Protein AF-0000000076746475 (afdb_homodimer)

InterPro domains:
  IPR027843 Domain of unknown function DUF4440 [PF14534] (30-127)
  IPR032710 NTF2-like domain superfamily [SSF54427] (25-135)

Sequence (272 aa):
MRLILLLVSLCSFSFQANADYIKPQSPSELHSLFGQYFAQQDLEGLGTLFHENAVMILDEKGNQAKGHKEIKLALKSFMQGDVEIITRSVSIHINGDIAMIRSDWEIPNVTKGTALETMIYVDGGWLYIIDNPNGFMRLILLLVSLCSFSFQANADYIKPQSPSELHSLFGQYFAQQDLEGLGTLFHENAVMILDEKGNQAKGHKEIKLALKSFMQGDVEIITRSVSIHINGDIAMIRSDWEIPNVTKGTALETMIYVDGGWLYIIDNPNGF

Secondary structure (DSSP, 8-state):
------------------------SSHHHHHHHHHHHHHTT-HHHHHHTEEEEEEEE-STT--EEEHHHHHHHHHHTT--SS---EEEEEEEEEETTEEEEEEEEEETTTEEEEEEEEEEEETTEEEEEEEETT--/------------------------SSHHHHHHHHHHHHHTT-HHHHHHTEEEEEEEE-STT--EEEHHHHHHHHHHTT--SS---EEEEEEEEEETTEEEEEEEEEETTTEEEEEEEEEEEETTEEEEEEEETT--

Structure (mmCIF, N/CA/C/O backbone):
data_AF-0000000076746475-model_v1
#
loop_
_entity.id
_entity.type
_entity.pdbx_description
1 polymer 'Polyketide cyclase'
#
loop_
_atom_site.group_PDB
_atom_site.id
_atom_site.type_symbol
_atom_site.label_atom_id
_atom_site.label_alt_id
_atom_site.label_comp_id
_atom_site.label_asym_id
_atom_site.label_entity_id
_atom_site.label_seq_id
_atom_site.pdbx_PDB_ins_code
_atom_site.Cartn_x
_atom_site.Cartn_y
_atom_site.Cartn_z
_atom_site.occupancy
_atom_site.B_iso_or_equiv
_atom_site.auth_seq_id
_atom_site.auth_comp_id
_atom_site.auth_asym_id
_atom_site.auth_atom_id
_atom_site.pdbx_PDB_model_num
ATOM 1 N N . MET A 1 1 ? -30.281 -67.875 -22.031 1 47.06 1 MET A N 1
ATOM 2 C CA . MET A 1 1 ? -29.469 -67.312 -20.953 1 47.06 1 MET A CA 1
ATOM 3 C C . MET A 1 1 ? -29.125 -65.875 -21.219 1 47.06 1 MET A C 1
ATOM 5 O O . MET A 1 1 ? -28.453 -65.562 -22.203 1 47.06 1 MET A O 1
ATOM 9 N N . ARG A 1 2 ? -30.047 -64.938 -20.828 1 55.75 2 ARG A N 1
ATOM 10 C CA . ARG A 1 2 ? -29.922 -63.469 -20.969 1 55.75 2 ARG A CA 1
ATOM 11 C C . ARG A 1 2 ? -28.719 -62.938 -20.188 1 55.75 2 ARG A C 1
ATOM 13 O O . ARG A 1 2 ? -28.594 -63.188 -18.984 1 55.75 2 ARG A O 1
ATOM 20 N N . LEU A 1 3 ? -27.562 -62.625 -20.859 1 54.94 3 LEU A N 1
ATOM 21 C CA . LEU A 1 3 ? -26.375 -62 -20.297 1 54.94 3 LEU A CA 1
ATOM 22 C C . LEU A 1 3 ? -26.703 -60.594 -19.781 1 54.94 3 LEU A C 1
ATOM 24 O O . LEU A 1 3 ? -27.156 -59.75 -20.547 1 54.94 3 LEU A O 1
ATOM 28 N N . ILE A 1 4 ? -27.094 -60.469 -18.547 1 58.88 4 ILE A N 1
ATOM 29 C CA . ILE A 1 4 ? -27.25 -59.156 -17.891 1 58.88 4 ILE A CA 1
ATOM 30 C C . ILE A 1 4 ? -25.891 -58.469 -17.797 1 58.88 4 ILE A C 1
ATOM 32 O O . ILE A 1 4 ? -24.969 -59 -17.188 1 58.88 4 ILE A O 1
ATOM 36 N N . LEU A 1 5 ? -25.531 -57.625 -18.734 1 55.12 5 LEU A N 1
ATOM 37 C CA . LEU A 1 5 ? -24.375 -56.75 -18.656 1 55.12 5 LEU A CA 1
ATOM 38 C C . LEU A 1 5 ? -24.484 -55.812 -17.453 1 55.12 5 LEU A C 1
ATOM 40 O O . LEU A 1 5 ? -25.422 -55 -17.391 1 55.12 5 LEU A O 1
ATOM 44 N N . LEU A 1 6 ? -23.969 -56.188 -16.297 1 55.22 6 LEU A N 1
ATOM 45 C CA . LEU A 1 6 ? -23.828 -55.312 -15.141 1 55.22 6 LEU A CA 1
ATOM 46 C C . LEU A 1 6 ? -22.906 -54.125 -15.469 1 55.22 6 LEU A C 1
ATOM 48 O O . LEU A 1 6 ? -21.719 -54.344 -15.711 1 55.22 6 LEU A O 1
ATOM 52 N N . LEU A 1 7 ? -23.438 -53.094 -15.984 1 56.56 7 LEU A N 1
ATOM 53 C CA . LEU A 1 7 ? -22.688 -51.844 -16.109 1 56.56 7 LEU A CA 1
ATOM 54 C C . LEU A 1 7 ? -22.25 -51.344 -14.742 1 56.56 7 LEU A C 1
ATOM 56 O O . LEU A 1 7 ? -23.078 -51 -13.898 1 56.56 7 LEU A O 1
ATOM 60 N N . VAL A 1 8 ? -21.141 -51.781 -14.172 1 56.5 8 VAL A N 1
ATOM 61 C CA . VAL A 1 8 ? -20.531 -51.219 -12.977 1 56.5 8 VAL A CA 1
ATOM 62 C C . VAL A 1 8 ? -20.188 -49.75 -13.219 1 56.5 8 VAL A C 1
ATOM 64 O O . VAL A 1 8 ? -19.375 -49.438 -14.094 1 56.5 8 VAL A O 1
ATOM 67 N N . SER A 1 9 ? -21.047 -48.844 -12.938 1 55.84 9 SER A N 1
ATOM 68 C CA . SER A 1 9 ? -20.688 -47.438 -12.906 1 55.84 9 SER A CA 1
ATOM 69 C C . SER A 1 9 ? -19.516 -47.188 -11.945 1 55.84 9 SER A C 1
ATOM 71 O O . SER A 1 9 ? -19.641 -47.438 -10.742 1 55.84 9 SER A O 1
ATOM 73 N N . LEU A 1 10 ? -18.281 -47.344 -12.336 1 52.94 10 LEU A N 1
ATOM 74 C CA . LEU A 1 10 ? -17.156 -46.875 -11.555 1 52.94 10 LEU A CA 1
ATOM 75 C C . LEU A 1 10 ? -17.328 -45.406 -11.164 1 52.94 10 LEU A C 1
ATOM 77 O O . LEU A 1 10 ? -17.25 -44.531 -12.023 1 52.94 10 LEU A O 1
ATOM 81 N N . CYS A 1 11 ? -18.094 -45.156 -10.109 1 53.19 11 CYS A N 1
ATOM 82 C CA . CYS A 1 11 ? -18 -43.812 -9.531 1 53.19 11 CYS A CA 1
ATOM 83 C C . CYS A 1 11 ? -16.562 -43.438 -9.211 1 53.19 11 CYS A C 1
ATOM 85 O O . CYS A 1 11 ? -15.961 -44.031 -8.289 1 53.19 11 CYS A O 1
ATOM 87 N N . SER A 1 12 ? -15.758 -42.969 -10.172 1 51.75 12 SER A N 1
ATOM 88 C CA . SER A 1 12 ? -14.461 -42.375 -9.859 1 51.75 12 SER A CA 1
ATOM 89 C C . SER A 1 12 ? -14.578 -41.375 -8.719 1 51.75 12 SER A C 1
ATOM 91 O O . SER A 1 12 ? -15.281 -40.375 -8.836 1 51.75 12 SER A O 1
ATOM 93 N N . PHE A 1 13 ? -14.461 -41.75 -7.504 1 51.62 13 PHE A N 1
ATOM 94 C CA . PHE A 1 13 ? -14.18 -40.781 -6.453 1 51.62 13 PHE A CA 1
ATOM 95 C C . PHE A 1 13 ? -13.016 -39.875 -6.848 1 51.62 13 PHE A C 1
ATOM 97 O O . PHE A 1 13 ? -11.867 -40.312 -6.859 1 51.62 13 PHE A O 1
ATOM 104 N N . SER A 1 14 ? -13.281 -38.938 -7.672 1 48.44 14 SER A N 1
ATOM 105 C CA . SER A 1 14 ? -12.258 -37.906 -7.715 1 48.44 14 SER A CA 1
ATOM 106 C C . SER A 1 14 ? -11.867 -37.438 -6.312 1 48.44 14 SER A C 1
ATOM 108 O O . SER A 1 14 ? -12.656 -36.812 -5.617 1 48.44 14 SER A O 1
ATOM 110 N N . PHE A 1 15 ? -11.133 -38.156 -5.59 1 45.94 15 PHE A N 1
ATOM 111 C CA . PHE A 1 15 ? -10.477 -37.5 -4.449 1 45.94 15 PHE A CA 1
ATOM 112 C C . PHE A 1 15 ? -9.961 -36.125 -4.824 1 45.94 15 PHE A C 1
ATOM 114 O O . PHE A 1 15 ? -8.898 -36 -5.449 1 45.94 15 PHE A O 1
ATOM 121 N N . GLN A 1 16 ? -10.789 -35.219 -5.09 1 47.66 16 GLN A N 1
ATOM 122 C CA . GLN A 1 16 ? -10.164 -33.906 -5.062 1 47.66 16 GLN A CA 1
ATOM 123 C C . GLN A 1 16 ? -9.305 -33.75 -3.811 1 47.66 16 GLN A C 1
ATOM 125 O O . GLN A 1 16 ? -9.82 -33.781 -2.691 1 47.66 16 GLN A O 1
ATOM 130 N N . ALA A 1 17 ? -8.227 -34.406 -3.691 1 46.38 17 ALA A N 1
ATOM 131 C CA . ALA A 1 17 ? -7.25 -34.125 -2.645 1 46.38 17 ALA A CA 1
ATOM 132 C C . ALA A 1 17 ? -7.168 -32.625 -2.369 1 46.38 17 ALA A C 1
ATOM 134 O O . ALA A 1 17 ? -6.758 -31.859 -3.238 1 46.38 17 ALA A O 1
ATOM 135 N N . ASN A 1 18 ? -8.094 -32.062 -1.671 1 54.72 18 ASN A N 1
ATOM 136 C CA . ASN A 1 18 ? -7.926 -30.672 -1.264 1 54.72 18 ASN A CA 1
ATOM 137 C C . ASN A 1 18 ? -6.508 -30.391 -0.768 1 54.72 18 ASN A C 1
ATOM 139 O O . ASN A 1 18 ? -6.055 -31.016 0.196 1 54.72 18 ASN A O 1
ATOM 143 N N . ALA A 1 19 ? -5.5 -30.266 -1.683 1 66.06 19 ALA A N 1
ATOM 144 C CA . ALA A 1 19 ? -4.129 -29.953 -1.287 1 66.06 19 ALA A CA 1
ATOM 145 C C . ALA A 1 19 ? -4.105 -28.984 -0.104 1 66.06 19 ALA A C 1
ATOM 147 O O . ALA A 1 19 ? -4.961 -28.094 0.004 1 66.06 19 ALA A O 1
ATOM 148 N N . ASP A 1 20 ? -3.609 -29.359 0.963 1 87.5 20 ASP A N 1
ATOM 149 C CA . ASP A 1 20 ? -3.355 -28.516 2.133 1 87.5 20 ASP A CA 1
ATOM 150 C C . ASP A 1 20 ? -2.303 -27.453 1.829 1 87.5 20 ASP A C 1
ATOM 152 O O . ASP A 1 20 ? -1.102 -27.719 1.94 1 87.5 20 ASP A O 1
ATOM 156 N N . TYR A 1 21 ? -2.75 -26.344 1.224 1 96.62 21 TYR A N 1
ATOM 157 C CA . TYR A 1 21 ? -1.828 -25.25 0.9 1 96.62 21 TYR A CA 1
ATOM 158 C C . TYR A 1 21 ? -1.32 -24.578 2.166 1 96.62 21 TYR A C 1
ATOM 160 O O . TYR A 1 21 ? -2.07 -24.406 3.129 1 96.62 21 TYR A O 1
ATOM 168 N N . ILE A 1 22 ? -0.082 -24.219 2.174 1 96.88 22 ILE A N 1
ATOM 169 C CA . ILE A 1 22 ? 0.586 -23.547 3.277 1 96.88 22 ILE A CA 1
ATOM 170 C C . ILE A 1 22 ? 0.014 -22.141 3.441 1 96.88 22 ILE A C 1
ATOM 172 O O . ILE A 1 22 ? -0.216 -21.438 2.453 1 96.88 22 ILE A O 1
ATOM 176 N N . LYS A 1 23 ? -0.25 -21.766 4.645 1 98.12 23 LYS A N 1
ATOM 177 C CA . LYS A 1 23 ? -0.577 -20.375 4.965 1 98.12 23 LYS A CA 1
ATOM 178 C C . LYS A 1 23 ? 0.679 -19.578 5.305 1 98.12 23 LYS A C 1
ATOM 180 O O . LYS A 1 23 ? 1.317 -19.828 6.332 1 98.12 23 LYS A O 1
ATOM 185 N N . PRO A 1 24 ? 1.012 -18.656 4.438 1 98.81 24 PRO A N 1
ATOM 186 C CA . PRO A 1 24 ? 2.277 -17.969 4.68 1 98.81 24 PRO A CA 1
ATOM 187 C C . PRO A 1 24 ? 2.281 -17.188 5.992 1 98.81 24 PRO A C 1
ATOM 189 O O . PRO A 1 24 ? 1.301 -16.516 6.32 1 98.81 24 PRO A O 1
ATOM 192 N N . GLN A 1 25 ? 3.389 -17.25 6.711 1 98.81 25 GLN A N 1
ATOM 193 C CA . GLN A 1 25 ? 3.484 -16.625 8.031 1 98.81 25 GLN A CA 1
ATOM 194 C C . GLN A 1 25 ? 4.25 -15.312 7.965 1 98.81 25 GLN A C 1
ATOM 196 O O . GLN A 1 25 ? 4.539 -14.703 8.992 1 98.81 25 GLN A O 1
ATOM 201 N N . SER A 1 26 ? 4.656 -14.867 6.82 1 98.81 26 SER A N 1
ATOM 202 C CA . SER A 1 26 ? 5.227 -13.555 6.516 1 98.81 26 SER A CA 1
ATOM 203 C C . SER A 1 26 ? 4.934 -13.148 5.078 1 98.81 26 SER A C 1
ATOM 205 O O . SER A 1 26 ? 4.695 -14 4.219 1 98.81 26 SER A O 1
ATOM 207 N N . PRO A 1 27 ? 4.914 -11.867 4.801 1 98.81 27 PRO A N 1
ATOM 208 C CA . PRO A 1 27 ? 4.785 -11.438 3.406 1 98.81 27 PRO A CA 1
ATOM 209 C C . PRO A 1 27 ? 5.848 -12.055 2.498 1 98.81 27 PRO A C 1
ATOM 211 O O . PRO A 1 27 ? 5.555 -12.414 1.354 1 98.81 27 PRO A O 1
ATOM 214 N N . SER A 1 28 ? 7.098 -12.195 3.027 1 98.69 28 SER A N 1
ATOM 215 C CA . SER A 1 28 ? 8.164 -12.805 2.24 1 98.69 28 SER A CA 1
ATOM 216 C C . SER A 1 28 ? 7.848 -14.258 1.915 1 98.69 28 SER A C 1
ATOM 218 O O . SER A 1 28 ? 8.117 -14.727 0.806 1 98.69 28 SER A O 1
ATOM 220 N N . GLU A 1 29 ? 7.316 -14.938 2.861 1 98.75 29 GLU A N 1
ATOM 221 C CA . GLU A 1 29 ? 6.906 -16.312 2.602 1 98.75 29 GLU A CA 1
ATOM 222 C C . GLU A 1 29 ? 5.777 -16.375 1.575 1 98.75 29 GLU A C 1
ATOM 224 O O . GLU A 1 29 ? 5.746 -17.266 0.726 1 98.75 29 GLU A O 1
ATOM 229 N N . LEU A 1 30 ? 4.859 -15.43 1.632 1 98.88 30 LEU A N 1
ATOM 230 C CA . LEU A 1 30 ? 3.803 -15.336 0.628 1 98.88 30 LEU A CA 1
ATOM 231 C C . LEU A 1 30 ? 4.395 -15.172 -0.768 1 98.88 30 LEU A C 1
ATOM 233 O O . LEU A 1 30 ? 3.992 -15.875 -1.702 1 98.88 30 LEU A O 1
ATOM 237 N N . HIS A 1 31 ? 5.375 -14.312 -0.884 1 98.81 31 HIS A N 1
ATOM 238 C CA . HIS A 1 31 ? 6.031 -14.117 -2.172 1 98.81 31 HIS A CA 1
ATOM 239 C C . HIS A 1 31 ? 6.699 -15.398 -2.648 1 98.81 31 HIS A C 1
ATOM 241 O O . HIS A 1 31 ? 6.633 -15.742 -3.832 1 98.81 31 HIS A O 1
ATOM 247 N N . SER A 1 32 ? 7.355 -16.094 -1.714 1 98.5 32 SER A N 1
ATOM 248 C CA . SER A 1 32 ? 8.016 -17.344 -2.064 1 98.5 32 SER A CA 1
ATOM 249 C C . SER A 1 32 ? 7.02 -18.375 -2.574 1 98.5 32 SER A C 1
ATOM 251 O O . SER A 1 32 ? 7.258 -19.031 -3.594 1 98.5 32 SER A O 1
ATOM 253 N N . LEU A 1 33 ? 5.898 -18.453 -1.892 1 98.62 33 LEU A N 1
ATOM 254 C CA . LEU A 1 33 ? 4.855 -19.375 -2.309 1 98.62 33 LEU A CA 1
ATOM 255 C C . LEU A 1 33 ? 4.258 -18.969 -3.648 1 98.62 33 LEU A C 1
ATOM 257 O O . LEU A 1 33 ? 3.969 -19.812 -4.496 1 98.62 33 LEU A O 1
ATOM 261 N N . PHE A 1 34 ? 4.02 -17.719 -3.836 1 98.56 34 PHE A N 1
ATOM 262 C CA . PHE A 1 34 ? 3.527 -17.219 -5.117 1 98.56 34 PHE A CA 1
ATOM 263 C C . PHE A 1 34 ? 4.438 -17.672 -6.254 1 98.56 34 PHE A C 1
ATOM 265 O O . PHE A 1 34 ? 3.963 -18.219 -7.254 1 98.56 34 PHE A O 1
ATOM 272 N N . GLY A 1 35 ? 5.738 -17.406 -6.062 1 97.75 35 GLY A N 1
ATOM 273 C CA . GLY A 1 35 ? 6.699 -17.828 -7.07 1 97.75 35 GLY A CA 1
ATOM 274 C C . GLY A 1 35 ? 6.652 -19.312 -7.344 1 97.75 35 GLY A C 1
ATOM 275 O O . GLY A 1 35 ? 6.688 -19.75 -8.5 1 97.75 35 GLY A O 1
ATOM 276 N N . GLN A 1 36 ? 6.582 -20.109 -6.336 1 97.38 36 GLN A N 1
ATOM 277 C CA . GLN A 1 36 ? 6.527 -21.562 -6.461 1 97.38 36 GLN A CA 1
ATOM 278 C C . GLN A 1 36 ? 5.285 -22 -7.23 1 97.38 36 GLN A C 1
ATOM 280 O O . GLN A 1 36 ? 5.383 -22.75 -8.195 1 97.38 36 GLN A O 1
ATOM 285 N N . TYR A 1 37 ? 4.125 -21.484 -6.781 1 97.25 37 TYR A N 1
ATOM 286 C CA . TYR A 1 37 ? 2.871 -21.859 -7.422 1 97.25 37 TYR A CA 1
ATOM 287 C C . TYR A 1 37 ? 2.816 -21.359 -8.859 1 97.25 37 TYR A C 1
ATOM 289 O O . TYR A 1 37 ? 2.281 -22.047 -9.742 1 97.25 37 TYR A O 1
ATOM 297 N N . PHE A 1 38 ? 3.352 -20.25 -9.07 1 97.31 38 PHE A N 1
ATOM 298 C CA . PHE A 1 38 ? 3.408 -19.656 -10.398 1 97.31 38 PHE A CA 1
ATOM 299 C C . PHE A 1 38 ? 4.234 -20.531 -11.344 1 97.31 38 PHE A C 1
ATOM 301 O O . PHE A 1 38 ? 3.793 -20.859 -12.445 1 97.31 38 PHE A O 1
ATOM 308 N N . ALA A 1 39 ? 5.41 -20.953 -10.945 1 95.56 39 ALA A N 1
ATOM 309 C CA . ALA A 1 39 ? 6.289 -21.797 -11.75 1 95.56 39 ALA A CA 1
ATOM 310 C C . ALA A 1 39 ? 5.637 -23.141 -12.047 1 95.56 39 ALA A C 1
ATOM 312 O O . ALA A 1 39 ? 5.855 -23.719 -13.109 1 95.56 39 ALA A O 1
ATOM 313 N N . GLN A 1 40 ? 4.809 -23.625 -11.156 1 95 40 GLN A N 1
ATOM 314 C CA . GLN A 1 40 ? 4.141 -24.906 -11.289 1 95 40 GLN A CA 1
ATOM 315 C C . GLN A 1 40 ? 2.818 -24.781 -12.039 1 95 40 GLN A C 1
ATOM 317 O O . GLN A 1 40 ? 2.115 -25.766 -12.25 1 95 40 GLN A O 1
ATOM 322 N N . GLN A 1 41 ? 2.486 -23.547 -12.352 1 94.62 41 GLN A N 1
ATOM 323 C CA . GLN A 1 41 ? 1.211 -23.234 -12.984 1 94.62 41 GLN A CA 1
ATOM 324 C C . GLN A 1 41 ? 0.039 -23.734 -12.148 1 94.62 41 GLN A C 1
ATOM 326 O O . GLN A 1 41 ? -0.935 -24.266 -12.688 1 94.62 41 GLN A O 1
ATOM 331 N N . ASP A 1 42 ? 0.256 -23.688 -10.883 1 95.38 42 ASP A N 1
ATOM 332 C CA . ASP A 1 42 ? -0.747 -24.109 -9.914 1 95.38 42 ASP A CA 1
ATOM 333 C C . ASP A 1 42 ? -1.712 -22.969 -9.594 1 95.38 42 ASP A C 1
ATOM 335 O O . ASP A 1 42 ? -1.563 -22.281 -8.578 1 95.38 42 ASP A O 1
ATOM 339 N N . LEU A 1 43 ? -2.777 -22.828 -10.391 1 96.38 43 LEU A N 1
ATOM 340 C CA . LEU A 1 43 ? -3.73 -21.734 -10.25 1 96.38 43 LEU A CA 1
ATOM 341 C C . LEU A 1 43 ? -4.492 -21.844 -8.93 1 96.38 43 LEU A C 1
ATOM 343 O O . LEU A 1 43 ? -4.84 -20.812 -8.328 1 96.38 43 LEU A O 1
ATOM 347 N N . GLU A 1 44 ? -4.805 -23.016 -8.508 1 96.88 44 GLU A N 1
ATOM 348 C CA . GLU A 1 44 ? -5.477 -23.188 -7.223 1 96.88 44 GLU A CA 1
ATOM 349 C C . GLU A 1 44 ? -4.602 -22.688 -6.074 1 96.88 44 GLU A C 1
ATOM 351 O O . GLU A 1 44 ? -5.066 -21.953 -5.211 1 96.88 44 GLU A O 1
ATOM 356 N N . GLY A 1 45 ? -3.354 -23.094 -6.047 1 97.81 45 GLY A N 1
ATOM 357 C CA . GLY A 1 45 ? -2.414 -22.594 -5.051 1 97.81 45 GLY A CA 1
ATOM 358 C C . GLY A 1 45 ? -2.279 -21.094 -5.051 1 97.81 45 GLY A C 1
ATOM 359 O O . GLY A 1 45 ? -2.277 -20.453 -3.988 1 97.81 45 GLY A O 1
ATOM 360 N N . LEU A 1 46 ? -2.152 -20.516 -6.242 1 98.25 46 LEU A N 1
ATOM 361 C CA . LEU A 1 46 ? -2.072 -19.062 -6.344 1 98.25 46 LEU A CA 1
ATOM 362 C C . LEU A 1 46 ? -3.307 -18.406 -5.742 1 98.25 46 LEU A C 1
ATOM 364 O O . LEU A 1 46 ? -3.197 -17.406 -5.016 1 98.25 46 LEU A O 1
ATOM 368 N N . GLY A 1 47 ? -4.453 -18.969 -6.051 1 98.25 47 GLY A N 1
ATOM 369 C CA . GLY A 1 47 ? -5.691 -18.422 -5.516 1 98.25 47 GLY A CA 1
ATOM 370 C C . GLY A 1 47 ? -5.715 -18.375 -4 1 98.25 47 GLY A C 1
ATOM 371 O O . GLY A 1 47 ? -6.246 -17.422 -3.416 1 98.25 47 GLY A O 1
ATOM 372 N N . THR A 1 48 ? -5.117 -19.359 -3.338 1 98.38 48 THR A N 1
ATOM 373 C CA . THR A 1 48 ? -5.156 -19.453 -1.883 1 98.38 48 THR A CA 1
ATOM 374 C C . THR A 1 48 ? -4.352 -18.328 -1.243 1 98.38 48 THR A C 1
ATOM 376 O O . THR A 1 48 ? -4.469 -18.078 -0.041 1 98.38 48 THR A O 1
ATOM 379 N N . LEU A 1 49 ? -3.549 -17.625 -1.965 1 98.81 49 LEU A N 1
ATOM 380 C CA . LEU A 1 49 ? -2.703 -16.562 -1.437 1 98.81 49 LEU A CA 1
ATOM 381 C C . LEU A 1 49 ? -3.441 -15.234 -1.452 1 98.81 49 LEU A C 1
ATOM 383 O O . LEU A 1 49 ? -2.914 -14.219 -0.982 1 98.81 49 LEU A O 1
ATOM 387 N N . PHE A 1 50 ? -4.613 -15.273 -2 1 98.88 50 PHE A N 1
ATOM 388 C CA . PHE A 1 50 ? -5.461 -14.086 -2.039 1 98.88 50 PHE A CA 1
ATOM 389 C C . PHE A 1 50 ? -6.648 -14.234 -1.096 1 98.88 50 PHE A C 1
ATOM 391 O O . PHE A 1 50 ? -7.234 -15.312 -0.996 1 98.88 50 PHE A O 1
ATOM 398 N N . HIS A 1 51 ? -6.938 -13.141 -0.361 1 98.88 51 HIS A N 1
ATOM 399 C CA . HIS A 1 51 ? -8.203 -13.102 0.365 1 98.88 51 HIS A CA 1
ATOM 400 C C . HIS A 1 51 ? -9.383 -13.375 -0.564 1 98.88 51 HIS A C 1
ATOM 402 O O . HIS A 1 51 ? -9.32 -13.055 -1.755 1 98.88 51 HIS A O 1
ATOM 408 N N . GLU A 1 52 ? -10.438 -13.93 -0.08 1 98.5 52 GLU A N 1
ATOM 409 C CA . GLU A 1 52 ? -11.594 -14.25 -0.902 1 98.5 52 GLU A CA 1
ATOM 410 C C . GLU A 1 52 ? -12.18 -13 -1.546 1 98.5 52 GLU A C 1
ATOM 412 O O . GLU A 1 52 ? -12.773 -13.07 -2.629 1 98.5 52 GLU A O 1
ATOM 417 N N . ASN A 1 53 ? -11.969 -11.797 -0.92 1 98.62 53 ASN A N 1
ATOM 418 C CA . ASN A 1 53 ? -12.469 -10.523 -1.439 1 98.62 53 ASN A CA 1
ATOM 419 C C . ASN A 1 53 ? -11.352 -9.688 -2.059 1 98.62 53 ASN A C 1
ATOM 421 O O . ASN A 1 53 ? -11.508 -8.477 -2.234 1 98.62 53 ASN A O 1
ATOM 425 N N . ALA A 1 54 ? -10.227 -10.32 -2.285 1 98.94 54 ALA A N 1
ATOM 426 C CA . ALA A 1 54 ? -9.086 -9.57 -2.807 1 98.94 54 ALA A CA 1
ATOM 427 C C . ALA A 1 54 ? -9.406 -8.984 -4.18 1 98.94 54 ALA A C 1
ATOM 429 O O . ALA A 1 54 ? -10.266 -9.492 -4.895 1 98.94 54 ALA A O 1
ATOM 430 N N . VAL A 1 55 ? -8.703 -7.91 -4.496 1 98.94 55 VAL A N 1
ATOM 431 C CA . VAL A 1 55 ? -8.766 -7.34 -5.84 1 98.94 55 VAL A CA 1
ATOM 432 C C . VAL A 1 55 ? -7.359 -7.254 -6.43 1 98.94 55 VAL A C 1
ATOM 434 O O . VAL A 1 55 ? -6.387 -7.02 -5.703 1 98.94 55 VAL A O 1
ATOM 437 N N . MET A 1 56 ? -7.223 -7.512 -7.672 1 98.81 56 MET A N 1
ATOM 438 C CA . MET A 1 56 ? -6.012 -7.312 -8.461 1 98.81 56 MET A CA 1
ATOM 439 C C . MET A 1 56 ? -6.227 -6.242 -9.531 1 98.81 56 MET A C 1
ATOM 441 O O . MET A 1 56 ? -7.164 -6.336 -10.328 1 98.81 56 MET A O 1
ATOM 445 N N . ILE A 1 57 ? -5.434 -5.215 -9.508 1 98.69 57 ILE A N 1
ATOM 446 C CA . ILE A 1 57 ? -5.539 -4.133 -10.484 1 98.69 57 ILE A CA 1
ATOM 447 C C . ILE A 1 57 ? -4.965 -4.586 -11.828 1 98.69 57 ILE A C 1
ATOM 449 O O . ILE A 1 57 ? -3.814 -5.027 -11.898 1 98.69 57 ILE A O 1
ATOM 453 N N . LEU A 1 58 ? -5.758 -4.449 -12.867 1 97.5 58 LEU A N 1
ATOM 454 C CA . LEU A 1 58 ? -5.426 -5.078 -14.133 1 97.5 58 LEU A CA 1
ATOM 455 C C . LEU A 1 58 ? -4.73 -4.09 -15.07 1 97.5 58 LEU A C 1
ATOM 457 O O . LEU A 1 58 ? -3.947 -4.488 -15.93 1 97.5 58 LEU A O 1
ATOM 461 N N . ASP A 1 59 ? -5.121 -2.811 -14.906 1 96.44 59 ASP A N 1
ATOM 462 C CA . ASP A 1 59 ? -4.59 -1.847 -15.867 1 96.44 59 ASP A CA 1
ATOM 463 C C . ASP A 1 59 ? -4.629 -0.429 -15.297 1 96.44 59 ASP A C 1
ATOM 465 O O . ASP A 1 59 ? -5.07 -0.222 -14.164 1 96.44 59 ASP A O 1
ATOM 469 N N . GLU A 1 60 ? -4.109 0.49 -16.062 1 93.94 60 GLU A N 1
ATOM 470 C CA . GLU A 1 60 ? -3.953 1.872 -15.625 1 93.94 60 GLU A CA 1
ATOM 471 C C . GLU A 1 60 ? -5.309 2.564 -15.484 1 93.94 60 GLU A C 1
ATOM 473 O O . GLU A 1 60 ? -5.41 3.619 -14.859 1 93.94 60 GLU A O 1
ATOM 478 N N . LYS A 1 61 ? -6.359 1.961 -16.125 1 94.25 61 LYS A N 1
ATOM 479 C CA . LYS A 1 61 ? -7.695 2.547 -16.047 1 94.25 61 LYS A CA 1
ATOM 480 C C . LYS A 1 61 ? -8.391 2.164 -14.742 1 94.25 61 LYS A C 1
ATOM 482 O O . LYS A 1 61 ? -9.461 2.693 -14.43 1 94.25 61 LYS A O 1
ATOM 487 N N . GLY A 1 62 ? -7.824 1.232 -13.969 1 92.06 62 GLY A N 1
ATOM 488 C CA . GLY A 1 62 ? -8.359 0.852 -12.672 1 92.06 62 GLY A CA 1
ATOM 489 C C . GLY A 1 62 ? -9.25 -0.375 -12.734 1 92.06 62 GLY A C 1
ATOM 490 O O . GLY A 1 62 ? -9.906 -0.721 -11.75 1 92.06 62 GLY A O 1
ATOM 491 N N . ASN A 1 63 ? -9.281 -1.014 -13.922 1 96.94 63 ASN A N 1
ATOM 492 C CA . ASN A 1 63 ? -10.016 -2.275 -13.992 1 96.94 63 ASN A CA 1
ATOM 493 C C . ASN A 1 63 ? -9.422 -3.312 -13.039 1 96.94 63 ASN A C 1
ATOM 495 O O . ASN A 1 63 ? -8.203 -3.373 -12.859 1 96.94 63 ASN A O 1
ATOM 499 N N . GLN A 1 64 ? -10.352 -4.141 -12.469 1 98.31 64 GLN A N 1
ATOM 500 C CA . GLN A 1 64 ? -9.93 -5.062 -11.422 1 98.31 64 GLN A CA 1
ATOM 501 C C . GLN A 1 64 ? -10.445 -6.469 -11.68 1 98.31 64 GLN A C 1
ATOM 503 O O . GLN A 1 64 ? -11.531 -6.641 -12.242 1 98.31 64 GLN A O 1
ATOM 508 N N . ALA A 1 65 ? -9.625 -7.465 -11.367 1 98.69 65 ALA A N 1
ATOM 509 C CA . ALA A 1 65 ? -10.125 -8.805 -11.07 1 98.69 65 ALA A CA 1
ATOM 510 C C . ALA A 1 65 ? -10.508 -8.93 -9.594 1 98.69 65 ALA A C 1
ATOM 512 O O . ALA A 1 65 ? -9.75 -8.523 -8.719 1 98.69 65 ALA A O 1
ATOM 513 N N . LYS A 1 66 ? -11.664 -9.453 -9.367 1 98.75 66 LYS A N 1
ATOM 514 C CA . LYS A 1 66 ? -12.164 -9.516 -7.996 1 98.75 66 LYS A CA 1
ATOM 515 C C . LYS A 1 66 ? -12.414 -10.961 -7.57 1 98.75 66 LYS A C 1
ATOM 517 O O . LYS A 1 66 ? -13.094 -11.711 -8.273 1 98.75 66 LYS A O 1
ATOM 522 N N . GLY A 1 67 ? -11.844 -11.289 -6.457 1 98.62 67 GLY A N 1
ATOM 523 C CA . GLY A 1 67 ? -12.062 -12.625 -5.906 1 98.62 67 GLY A CA 1
ATOM 524 C C . GLY A 1 67 ? -11.234 -13.688 -6.594 1 98.62 67 GLY A C 1
ATOM 525 O O . GLY A 1 67 ? -10.562 -13.422 -7.594 1 98.62 67 GLY A O 1
ATOM 526 N N . HIS A 1 68 ? -11.281 -14.883 -6.062 1 98.56 68 HIS A N 1
ATOM 527 C CA . HIS A 1 68 ? -10.422 -15.984 -6.48 1 98.56 68 HIS A CA 1
ATOM 528 C C . HIS A 1 68 ? -10.633 -16.312 -7.953 1 98.56 68 HIS A C 1
ATOM 530 O O . HIS A 1 68 ? -9.664 -16.469 -8.703 1 98.56 68 HIS A O 1
ATOM 536 N N . LYS A 1 69 ? -11.852 -16.406 -8.336 1 98.12 69 LYS A N 1
ATOM 537 C CA . LYS A 1 69 ? -12.141 -16.844 -9.695 1 98.12 69 LYS A CA 1
ATOM 538 C C . LYS A 1 69 ? -11.555 -15.883 -10.727 1 98.12 69 LYS A C 1
ATOM 540 O O . LYS A 1 69 ? -10.805 -16.297 -11.609 1 98.12 69 LYS A O 1
ATOM 545 N N . GLU A 1 70 ? -11.867 -14.586 -10.594 1 98.5 70 GLU A N 1
ATOM 546 C CA . GLU A 1 70 ? -11.391 -13.602 -11.562 1 98.5 70 GLU A CA 1
ATOM 547 C C . GLU A 1 70 ? -9.875 -13.43 -11.477 1 98.5 70 GLU A C 1
ATOM 549 O O . GLU A 1 70 ? -9.211 -13.242 -12.5 1 98.5 70 GLU A O 1
ATOM 554 N N . ILE A 1 71 ? -9.328 -13.492 -10.281 1 98.69 71 ILE A N 1
ATOM 555 C CA . ILE A 1 71 ? -7.887 -13.305 -10.109 1 98.69 71 ILE A CA 1
ATOM 556 C C . ILE A 1 71 ? -7.137 -14.484 -10.719 1 98.69 71 ILE A C 1
ATOM 558 O O . ILE A 1 71 ? -6.125 -14.297 -11.398 1 98.69 71 ILE A O 1
ATOM 562 N N . LYS A 1 72 ? -7.629 -15.719 -10.516 1 98.06 72 LYS A N 1
ATOM 563 C CA . LYS A 1 72 ? -7.008 -16.875 -11.141 1 98.06 72 LYS A CA 1
ATOM 564 C C . LYS A 1 72 ? -7.016 -16.75 -12.664 1 98.06 72 LYS A C 1
ATOM 566 O O . LYS A 1 72 ? -6.023 -17.078 -13.32 1 98.06 72 LYS A O 1
ATOM 571 N N . LEU A 1 73 ? -8.109 -16.281 -13.18 1 96.94 73 LEU A N 1
ATOM 572 C CA . LEU A 1 73 ? -8.203 -16.094 -14.625 1 96.94 73 LEU A CA 1
ATOM 573 C C . LEU A 1 73 ? -7.191 -15.062 -15.109 1 96.94 73 LEU A C 1
ATOM 575 O O . LEU A 1 73 ? -6.551 -15.25 -16.141 1 96.94 73 LEU A O 1
ATOM 579 N N . ALA A 1 74 ? -7.059 -13.977 -14.43 1 96.69 74 ALA A N 1
ATOM 580 C CA . ALA A 1 74 ? -6.09 -12.938 -14.789 1 96.69 74 ALA A CA 1
ATOM 581 C C . ALA A 1 74 ? -4.664 -13.477 -14.734 1 96.69 74 ALA A C 1
ATOM 583 O O . ALA A 1 74 ? -3.85 -13.188 -15.609 1 96.69 74 ALA A O 1
ATOM 584 N N . LEU A 1 75 ? -4.352 -14.242 -13.711 1 96.56 75 LEU A N 1
ATOM 585 C CA . LEU A 1 75 ? -3.004 -14.773 -13.516 1 96.56 75 LEU A CA 1
ATOM 586 C C . LEU A 1 75 ? -2.662 -15.789 -14.602 1 96.56 75 LEU A C 1
ATOM 588 O O . LEU A 1 75 ? -1.5 -15.922 -14.992 1 96.56 75 LEU A O 1
ATOM 592 N N . LYS A 1 76 ? -3.648 -16.516 -15.031 1 93.69 76 LYS A N 1
ATOM 593 C CA . LYS A 1 76 ? -3.449 -17.516 -16.078 1 93.69 76 LYS A CA 1
ATOM 594 C C . LYS A 1 76 ? -2.803 -16.906 -17.312 1 93.69 76 LYS A C 1
ATOM 596 O O . LYS A 1 76 ? -1.986 -17.547 -17.984 1 93.69 76 LYS A O 1
ATOM 601 N N . SER A 1 77 ? -3.135 -15.648 -17.562 1 86.19 77 SER A N 1
ATOM 602 C CA . SER A 1 77 ? -2.621 -14.961 -18.734 1 86.19 77 SER A CA 1
ATOM 603 C C . SER A 1 77 ? -1.118 -14.727 -18.625 1 86.19 77 SER A C 1
ATOM 605 O O . SER A 1 77 ? -0.44 -14.547 -19.641 1 86.19 77 SER A O 1
ATOM 607 N N . PHE A 1 78 ? -0.57 -14.75 -17.422 1 83.81 78 PHE A N 1
ATOM 608 C CA . PHE A 1 78 ? 0.857 -14.555 -17.203 1 83.81 78 PHE A CA 1
ATOM 609 C C . PHE A 1 78 ? 1.602 -15.883 -17.266 1 83.81 78 PHE A C 1
ATOM 611 O O . PHE A 1 78 ? 2.83 -15.906 -17.359 1 83.81 78 PHE A O 1
ATOM 618 N N . MET A 1 79 ? 0.898 -17.031 -17.234 1 84.25 79 MET A N 1
ATOM 619 C CA . MET A 1 79 ? 1.521 -18.344 -17.062 1 84.25 79 MET A CA 1
ATOM 620 C C . MET A 1 79 ? 1.656 -19.062 -18.406 1 84.25 79 MET A C 1
ATOM 622 O O . MET A 1 79 ? 1.569 -20.281 -18.469 1 84.25 79 MET A O 1
ATOM 626 N N . GLN A 1 80 ? 2.057 -18.406 -19.359 1 79.25 80 GLN A N 1
ATOM 627 C CA . GLN A 1 80 ? 2.227 -19.094 -20.641 1 79.25 80 GLN A CA 1
ATOM 628 C C . GLN A 1 80 ? 3.613 -19.719 -20.734 1 79.25 80 GLN A C 1
ATOM 630 O O . GLN A 1 80 ? 4.625 -19.016 -20.641 1 79.25 80 GLN A O 1
ATOM 635 N N . GLY A 1 81 ? 3.656 -21.109 -20.906 1 78.31 81 GLY A N 1
ATOM 636 C CA . GLY A 1 81 ? 4.914 -21.828 -21.031 1 78.31 81 GLY A CA 1
ATOM 637 C C . GLY A 1 81 ? 5.617 -22.047 -19.719 1 78.31 81 GLY A C 1
ATOM 638 O O . GLY A 1 81 ? 4.984 -22.031 -18.656 1 78.31 81 GLY A O 1
ATOM 639 N N . ASP A 1 82 ? 6.945 -22.469 -19.812 1 81.44 82 ASP A N 1
ATOM 640 C CA . ASP A 1 82 ? 7.793 -22.609 -18.625 1 81.44 82 ASP A CA 1
ATOM 641 C C . ASP A 1 82 ? 8.266 -21.25 -18.125 1 81.44 82 ASP A C 1
ATOM 643 O O . ASP A 1 82 ? 9.203 -20.672 -18.672 1 81.44 82 ASP A O 1
ATOM 647 N N . VAL A 1 83 ? 7.457 -20.797 -17.125 1 87.62 83 VAL A N 1
ATOM 648 C CA . VAL A 1 83 ? 7.781 -19.438 -16.703 1 87.62 83 VAL A CA 1
ATOM 649 C C . VAL A 1 83 ? 8.102 -19.422 -15.211 1 87.62 83 VAL A C 1
ATOM 651 O O . VAL A 1 83 ? 7.656 -20.297 -14.469 1 87.62 83 VAL A O 1
ATOM 654 N N . GLU A 1 84 ? 8.945 -18.562 -14.867 1 95.38 84 GLU A N 1
ATOM 655 C CA . GLU A 1 84 ? 9.273 -18.234 -13.484 1 95.38 84 GLU A CA 1
ATOM 656 C C . GLU A 1 84 ? 9.156 -16.734 -13.227 1 95.38 84 GLU A C 1
ATOM 658 O O . GLU A 1 84 ? 9.367 -15.93 -14.133 1 95.38 84 GLU A O 1
ATOM 663 N N . ILE A 1 85 ? 8.805 -16.406 -12.023 1 96.94 85 ILE A N 1
ATOM 664 C CA . ILE A 1 85 ? 8.797 -15.008 -11.617 1 96.94 85 ILE A CA 1
ATOM 665 C C . ILE A 1 85 ? 9.836 -14.781 -10.531 1 96.94 85 ILE A C 1
ATOM 667 O O . ILE A 1 85 ? 9.945 -15.562 -9.586 1 96.94 85 ILE A O 1
ATOM 671 N N . ILE A 1 86 ? 10.648 -13.797 -10.719 1 96.31 86 ILE A N 1
ATOM 672 C CA . ILE A 1 86 ? 11.727 -13.461 -9.797 1 96.31 86 ILE A CA 1
ATOM 673 C C . ILE A 1 86 ? 11.453 -12.117 -9.141 1 96.31 86 ILE A C 1
ATOM 675 O O . ILE A 1 86 ? 11.125 -11.141 -9.82 1 96.31 86 ILE A O 1
ATOM 679 N N . THR A 1 87 ? 11.445 -12.117 -7.844 1 97.56 87 THR A N 1
ATOM 680 C CA . THR A 1 87 ? 11.422 -10.852 -7.117 1 97.56 87 THR A CA 1
ATOM 681 C C . THR A 1 87 ? 12.828 -10.258 -7.02 1 97.56 87 THR A C 1
ATOM 683 O O . THR A 1 87 ? 13.719 -10.859 -6.418 1 97.56 87 THR A O 1
ATOM 686 N N . ARG A 1 88 ? 13.047 -9.117 -7.527 1 97.56 88 ARG A N 1
ATOM 687 C CA . ARG A 1 88 ? 14.375 -8.508 -7.598 1 97.56 88 ARG A CA 1
ATOM 688 C C . ARG A 1 88 ? 14.648 -7.645 -6.371 1 97.56 88 ARG A C 1
ATOM 690 O O . ARG A 1 88 ? 15.773 -7.602 -5.875 1 97.56 88 ARG A O 1
ATOM 697 N N . SER A 1 89 ? 13.703 -6.945 -5.914 1 97.5 89 SER A N 1
ATOM 698 C CA . SER A 1 89 ? 13.773 -6.137 -4.703 1 97.5 89 SER A CA 1
ATOM 699 C C . SER A 1 89 ? 12.406 -6.031 -4.031 1 97.5 89 SER A C 1
ATOM 701 O O . SER A 1 89 ? 11.375 -6.184 -4.688 1 97.5 89 SER A O 1
ATOM 703 N N . VAL A 1 90 ? 12.453 -5.867 -2.758 1 98 90 VAL A N 1
ATOM 704 C CA . VAL A 1 90 ? 11.195 -5.797 -2.027 1 98 90 VAL A CA 1
ATOM 705 C C . VAL A 1 90 ? 11.352 -4.891 -0.808 1 98 90 VAL A C 1
ATOM 707 O O . VAL A 1 90 ? 12.391 -4.91 -0.145 1 98 90 VAL A O 1
ATOM 710 N N . SER A 1 91 ? 10.422 -4.004 -0.652 1 97.94 91 SER A N 1
ATOM 711 C CA . SER A 1 91 ? 10.234 -3.256 0.588 1 97.94 91 SER A CA 1
ATOM 712 C C . SER A 1 91 ? 8.945 -3.668 1.295 1 97.94 91 SER A C 1
ATOM 714 O O . SER A 1 91 ? 7.879 -3.705 0.68 1 97.94 91 SER A O 1
ATOM 716 N N . ILE A 1 92 ? 9.062 -4.031 2.559 1 98.56 92 ILE A N 1
ATOM 717 C CA . ILE A 1 92 ? 7.926 -4.504 3.344 1 98.56 92 ILE A CA 1
ATOM 718 C C . ILE A 1 92 ? 7.797 -3.67 4.617 1 98.56 92 ILE A C 1
ATOM 720 O O . ILE A 1 92 ? 8.75 -3.549 5.387 1 98.56 92 ILE A O 1
ATOM 724 N N . HIS A 1 93 ? 6.652 -3.104 4.848 1 98.75 93 HIS A N 1
ATOM 725 C CA . HIS A 1 93 ? 6.32 -2.408 6.086 1 98.75 93 HIS A CA 1
ATOM 726 C C . HIS A 1 93 ? 5.051 -2.977 6.711 1 98.75 93 HIS A C 1
ATOM 728 O O . HIS A 1 93 ? 3.975 -2.918 6.113 1 98.75 93 HIS A O 1
ATOM 734 N N . ILE A 1 94 ? 5.211 -3.504 7.914 1 98.69 94 ILE A N 1
ATOM 735 C CA . ILE A 1 94 ? 4.105 -4.168 8.594 1 98.69 94 ILE A CA 1
ATOM 736 C C . ILE A 1 94 ? 3.621 -3.307 9.758 1 98.69 94 ILE A C 1
ATOM 738 O O . ILE A 1 94 ? 4.43 -2.74 10.492 1 98.69 94 ILE A O 1
ATOM 742 N N . ASN A 1 95 ? 2.357 -3.156 9.883 1 98.81 95 ASN A N 1
ATOM 743 C CA . ASN A 1 95 ? 1.686 -2.588 11.047 1 98.81 95 ASN A CA 1
ATOM 744 C C . ASN A 1 95 ? 0.507 -3.449 11.492 1 98.81 95 ASN A C 1
ATOM 746 O O . ASN A 1 95 ? -0.556 -3.424 10.867 1 98.81 95 ASN A O 1
ATOM 750 N N . GLY A 1 96 ? 0.812 -4.219 12.578 1 98.19 96 GLY A N 1
ATOM 751 C CA . GLY A 1 96 ? -0.202 -5.184 12.984 1 98.19 96 GLY A CA 1
ATOM 752 C C . GLY A 1 96 ? -0.476 -6.234 11.93 1 98.19 96 GLY A C 1
ATOM 753 O O . GLY A 1 96 ? 0.44 -6.93 11.484 1 98.19 96 GLY A O 1
ATOM 754 N N . ASP A 1 97 ? -1.702 -6.301 11.492 1 98.75 97 ASP A N 1
ATOM 755 C CA . ASP A 1 97 ? -2.148 -7.336 10.562 1 98.75 97 ASP A CA 1
ATOM 756 C C . ASP A 1 97 ? -2.205 -6.801 9.133 1 98.75 97 ASP A C 1
ATOM 758 O O . ASP A 1 97 ? -2.838 -7.402 8.266 1 98.75 97 ASP A O 1
ATOM 762 N N . ILE A 1 98 ? -1.643 -5.637 8.898 1 98.94 98 ILE A N 1
ATOM 763 C CA . ILE A 1 98 ? -1.621 -5.039 7.566 1 98.94 98 ILE A CA 1
ATOM 764 C C . ILE A 1 98 ? -0.177 -4.832 7.113 1 98.94 98 ILE A C 1
ATOM 766 O O . ILE A 1 98 ? 0.673 -4.414 7.902 1 98.94 98 ILE A O 1
ATOM 770 N N . ALA A 1 99 ? 0.1 -5.141 5.895 1 98.94 99 ALA A N 1
ATOM 771 C CA . ALA A 1 99 ? 1.43 -4.922 5.328 1 98.94 99 ALA A CA 1
ATOM 772 C C . ALA A 1 99 ? 1.349 -4.133 4.027 1 98.94 99 ALA A C 1
ATOM 774 O O . ALA A 1 99 ? 0.479 -4.387 3.189 1 98.94 99 ALA A O 1
ATOM 775 N N . MET A 1 100 ? 2.162 -3.162 3.863 1 98.94 100 MET A N 1
ATOM 776 C CA . MET A 1 100 ? 2.424 -2.42 2.633 1 98.94 100 MET A CA 1
ATOM 777 C C . MET A 1 100 ? 3.701 -2.912 1.96 1 98.94 100 MET A C 1
ATOM 779 O O . MET A 1 100 ? 4.773 -2.9 2.568 1 98.94 100 MET A O 1
ATOM 783 N N . ILE A 1 101 ? 3.574 -3.32 0.72 1 98.81 101 ILE A N 1
ATOM 784 C CA . ILE A 1 101 ? 4.715 -3.916 0.034 1 98.81 101 ILE A CA 1
ATOM 785 C C . ILE A 1 101 ? 4.91 -3.244 -1.323 1 98.81 101 ILE A C 1
ATOM 787 O O . ILE A 1 101 ? 3.939 -2.994 -2.043 1 98.81 101 ILE A O 1
ATOM 791 N N . ARG A 1 102 ? 6.082 -2.875 -1.628 1 98.69 102 ARG A N 1
ATOM 792 C CA . ARG A 1 102 ? 6.547 -2.566 -2.977 1 98.69 102 ARG A CA 1
ATOM 793 C C . ARG A 1 102 ? 7.566 -3.596 -3.451 1 98.69 102 ARG A C 1
ATOM 795 O O . ARG A 1 102 ? 8.516 -3.916 -2.73 1 98.69 102 ARG A O 1
ATOM 802 N N . SER A 1 103 ? 7.383 -4.16 -4.594 1 98.62 103 SER A N 1
ATOM 803 C CA . SER A 1 103 ? 8.297 -5.199 -5.051 1 98.62 103 SER A CA 1
ATOM 804 C C . SER A 1 103 ? 8.57 -5.074 -6.547 1 98.62 103 SER A C 1
ATOM 806 O O . SER A 1 103 ? 7.648 -4.848 -7.336 1 98.62 103 SER A O 1
ATOM 808 N N . ASP A 1 104 ? 9.805 -5.156 -6.93 1 98.38 104 ASP A N 1
ATOM 809 C CA . ASP A 1 104 ? 10.188 -5.301 -8.328 1 98.38 104 ASP A CA 1
ATOM 810 C C . ASP A 1 104 ? 10.195 -6.766 -8.75 1 98.38 104 ASP A C 1
ATOM 812 O O . ASP A 1 104 ? 10.828 -7.598 -8.094 1 98.38 104 ASP A O 1
ATOM 816 N N . TRP A 1 105 ? 9.484 -7.074 -9.773 1 97.75 105 TRP A N 1
ATOM 817 C CA . TRP A 1 105 ? 9.391 -8.453 -10.242 1 97.75 105 TRP A CA 1
ATOM 818 C C . TRP A 1 105 ? 9.766 -8.555 -11.711 1 97.75 105 TRP A C 1
ATOM 820 O O . TRP A 1 105 ? 9.773 -7.551 -12.43 1 97.75 105 TRP A O 1
ATOM 830 N N . GLU A 1 106 ? 10.133 -9.789 -12.062 1 97.25 106 GLU A N 1
ATOM 831 C CA . GLU A 1 106 ? 10.492 -10.062 -13.453 1 97.25 106 GLU A CA 1
ATOM 832 C C . GLU A 1 106 ? 10.148 -11.492 -13.844 1 97.25 106 GLU A C 1
ATOM 834 O O . GLU A 1 106 ? 10.367 -12.43 -13.07 1 97.25 106 GLU A O 1
ATOM 839 N N . ILE A 1 107 ? 9.57 -11.656 -14.938 1 95.31 107 ILE A N 1
ATOM 840 C CA . ILE A 1 107 ? 9.594 -12.898 -15.711 1 95.31 107 ILE A CA 1
ATOM 841 C C . ILE A 1 107 ? 10.648 -12.805 -16.812 1 95.31 107 ILE A C 1
ATOM 843 O O . ILE A 1 107 ? 10.445 -12.117 -17.812 1 95.31 107 ILE A O 1
ATOM 847 N N . PRO A 1 108 ? 11.664 -13.461 -16.531 1 94.38 108 PRO A N 1
ATOM 848 C CA . PRO A 1 108 ? 12.82 -13.258 -17.406 1 94.38 108 PRO A CA 1
ATOM 849 C C . PRO A 1 108 ? 12.484 -13.406 -18.891 1 94.38 108 PRO A C 1
ATOM 851 O O . PRO A 1 108 ? 11.836 -14.383 -19.281 1 94.38 108 PRO A O 1
ATOM 854 N N . ASN A 1 109 ? 12.914 -12.43 -19.672 1 92 109 ASN A N 1
ATOM 855 C CA . ASN A 1 109 ? 12.805 -12.391 -21.125 1 92 109 ASN A CA 1
ATOM 856 C C . ASN A 1 109 ? 11.352 -12.219 -21.562 1 92 109 ASN A C 1
ATOM 858 O O . ASN A 1 109 ? 11.023 -12.461 -22.734 1 92 109 ASN A O 1
ATOM 862 N N . VAL A 1 110 ? 10.523 -11.93 -20.719 1 92.88 110 VAL A N 1
ATOM 863 C CA . VAL A 1 110 ? 9.117 -11.742 -21.062 1 92.88 110 VAL A CA 1
ATOM 864 C C . VAL A 1 110 ? 8.672 -10.344 -20.641 1 92.88 110 VAL A C 1
ATOM 866 O O . VAL A 1 110 ? 8.344 -9.508 -21.5 1 92.88 110 VAL A O 1
ATOM 869 N N . THR A 1 111 ? 8.656 -10.055 -19.375 1 93.75 111 THR A N 1
ATOM 870 C CA . THR A 1 111 ? 8.18 -8.773 -18.859 1 93.75 111 THR A CA 1
ATOM 871 C C . THR A 1 111 ? 8.664 -8.547 -17.438 1 93.75 111 THR A C 1
ATOM 873 O O . THR A 1 111 ? 9.242 -9.445 -16.828 1 93.75 111 THR A O 1
ATOM 876 N N . LYS A 1 112 ? 8.633 -7.367 -16.906 1 96.56 112 LYS A N 1
ATOM 877 C CA . LYS A 1 112 ? 8.953 -6.969 -15.539 1 96.56 112 LYS A CA 1
ATOM 878 C C . LYS A 1 112 ? 8.039 -5.836 -15.07 1 96.56 112 LYS A C 1
ATOM 880 O O . LYS A 1 112 ? 7.324 -5.234 -15.875 1 96.56 112 LYS A O 1
ATOM 885 N N . GLY A 1 113 ? 8.016 -5.562 -13.773 1 96.88 113 GLY A N 1
ATOM 886 C CA . GLY A 1 113 ? 7.203 -4.484 -13.234 1 96.88 113 GLY A CA 1
ATOM 887 C C . GLY A 1 113 ? 7.5 -4.188 -11.773 1 96.88 113 GLY A C 1
ATOM 888 O O . GLY A 1 113 ? 8.312 -4.867 -11.148 1 96.88 113 GLY A O 1
ATOM 889 N N . THR A 1 114 ? 7 -3.137 -11.273 1 98.19 114 THR A N 1
ATOM 890 C CA . THR A 1 114 ? 6.988 -2.789 -9.859 1 98.19 114 THR A CA 1
ATOM 891 C C . THR A 1 114 ? 5.578 -2.904 -9.289 1 98.19 114 THR A C 1
ATOM 893 O O . THR A 1 114 ? 4.664 -2.197 -9.719 1 98.19 114 THR A O 1
ATOM 896 N N . ALA A 1 115 ? 5.438 -3.812 -8.375 1 98.5 115 ALA A N 1
ATOM 897 C CA . ALA A 1 115 ? 4.133 -4.062 -7.77 1 98.5 115 ALA A CA 1
ATOM 898 C C . ALA A 1 115 ? 3.941 -3.215 -6.512 1 98.5 115 ALA A C 1
ATOM 900 O O . ALA A 1 115 ? 4.902 -2.932 -5.797 1 98.5 115 ALA A O 1
ATOM 901 N N . LEU A 1 116 ? 2.76 -2.758 -6.305 1 98.81 116 LEU A N 1
ATOM 902 C CA . LEU A 1 116 ? 2.27 -2.299 -5.008 1 98.81 116 LEU A CA 1
ATOM 903 C C . LEU A 1 116 ? 1.252 -3.279 -4.434 1 98.81 116 LEU A C 1
ATOM 905 O O . LEU A 1 116 ? 0.318 -3.689 -5.125 1 98.81 116 LEU A O 1
ATOM 909 N N . GLU A 1 117 ? 1.495 -3.664 -3.172 1 98.94 117 GLU A N 1
ATOM 910 C CA . GLU A 1 117 ? 0.669 -4.707 -2.576 1 98.94 117 GLU A CA 1
ATOM 911 C C . GLU A 1 117 ? 0.251 -4.34 -1.155 1 98.94 117 GLU A C 1
ATOM 913 O O . GLU A 1 117 ? 1.05 -3.795 -0.39 1 98.94 117 GLU A O 1
ATOM 918 N N . THR A 1 118 ? -0.999 -4.555 -0.861 1 99 118 THR A N 1
ATOM 919 C CA . THR A 1 118 ? -1.472 -4.578 0.519 1 99 118 THR A CA 1
ATOM 920 C C . THR A 1 118 ? -1.875 -5.992 0.928 1 99 118 THR A C 1
ATOM 922 O O . THR A 1 118 ? -2.67 -6.641 0.243 1 99 118 THR A O 1
ATOM 925 N N . MET A 1 119 ? -1.254 -6.488 1.992 1 99 119 MET A N 1
ATOM 926 C CA . MET A 1 119 ? -1.568 -7.801 2.545 1 99 119 MET A CA 1
ATOM 927 C C . MET A 1 119 ? -2.193 -7.672 3.93 1 99 119 MET A C 1
ATOM 929 O O . MET A 1 119 ? -1.988 -6.672 4.617 1 99 119 MET A O 1
ATOM 933 N N . ILE A 1 120 ? -2.947 -8.68 4.289 1 98.94 120 ILE A N 1
ATOM 934 C CA . ILE A 1 120 ? -3.521 -8.734 5.629 1 98.94 120 ILE A CA 1
ATOM 935 C C . ILE A 1 120 ? -3.225 -10.094 6.258 1 98.94 120 ILE A C 1
ATOM 937 O O . ILE A 1 120 ? -3.139 -11.109 5.559 1 98.94 120 ILE A O 1
ATOM 941 N N . TYR A 1 121 ? -2.965 -10.141 7.492 1 98.88 121 TYR A N 1
ATOM 942 C CA . TYR A 1 121 ? -2.898 -11.375 8.273 1 98.88 121 TYR A CA 1
ATOM 943 C C . TYR A 1 121 ? -4.273 -11.742 8.82 1 98.88 121 TYR A C 1
ATOM 945 O O . TYR A 1 121 ? -4.836 -11.023 9.648 1 98.88 121 TYR A O 1
ATOM 953 N N . VAL A 1 122 ? -4.812 -12.75 8.305 1 98.5 122 VAL A N 1
ATOM 954 C CA . VAL A 1 122 ? -6.152 -13.18 8.688 1 98.5 122 VAL A CA 1
ATOM 955 C C . VAL A 1 122 ? -6.242 -14.703 8.641 1 98.5 122 VAL A C 1
ATOM 957 O O . VAL A 1 122 ? -5.574 -15.344 7.824 1 98.5 122 VAL A O 1
ATOM 960 N N . ASP A 1 123 ? -6.934 -15.305 9.484 1 96.25 123 ASP A N 1
ATOM 961 C CA . ASP A 1 123 ? -7.172 -16.734 9.547 1 96.25 123 ASP A CA 1
ATOM 962 C C . ASP A 1 123 ? -5.859 -17.516 9.539 1 96.25 123 ASP A C 1
ATOM 964 O O . ASP A 1 123 ? -5.734 -18.531 8.836 1 96.25 123 ASP A O 1
ATOM 968 N N . GLY A 1 124 ? -4.859 -16.984 10.117 1 98.12 124 GLY A N 1
ATOM 969 C CA . GLY A 1 124 ? -3.639 -17.719 10.414 1 98.12 124 GLY A CA 1
ATOM 970 C C . GLY A 1 124 ? -2.578 -17.578 9.336 1 98.12 124 GLY A C 1
ATOM 971 O O . GLY A 1 124 ? -1.598 -18.328 9.328 1 98.12 124 GLY A O 1
ATOM 972 N N . GLY A 1 125 ? -2.727 -16.625 8.445 1 98.75 125 GLY A N 1
ATOM 973 C CA . GLY A 1 125 ? -1.725 -16.406 7.41 1 98.75 125 GLY A CA 1
ATOM 974 C C . GLY A 1 125 ? -1.885 -15.086 6.691 1 98.75 125 GLY A C 1
ATOM 975 O O . GLY A 1 125 ? -2.926 -14.438 6.805 1 98.75 125 GLY A O 1
ATOM 976 N N . TRP A 1 126 ? -0.863 -14.68 6.012 1 98.94 126 TRP A N 1
ATOM 977 C CA . TRP A 1 126 ? -0.892 -13.461 5.207 1 98.94 126 TRP A CA 1
ATOM 978 C C . TRP A 1 126 ? -1.528 -13.719 3.846 1 98.94 126 TRP A C 1
ATOM 980 O O . TRP A 1 126 ? -1.271 -14.75 3.221 1 98.94 126 TRP A O 1
ATOM 990 N N . LEU A 1 127 ? -2.385 -12.828 3.4 1 98.94 127 LEU A N 1
ATOM 991 C CA . LEU A 1 127 ? -3.053 -12.891 2.105 1 98.94 127 LEU A CA 1
ATOM 992 C C . LEU A 1 127 ? -2.998 -11.539 1.4 1 98.94 127 LEU A C 1
ATOM 994 O O . LEU A 1 127 ? -3.066 -10.492 2.049 1 98.94 127 LEU A O 1
ATOM 998 N N . TYR A 1 128 ? -2.906 -11.578 0.078 1 98.94 128 TYR A N 1
ATOM 999 C CA . TYR A 1 128 ? -3.168 -10.359 -0.683 1 98.94 128 TYR A CA 1
ATOM 1000 C C . TYR A 1 128 ? -4.598 -9.883 -0.474 1 98.94 128 TYR A C 1
ATOM 1002 O O . TYR A 1 128 ? -5.543 -10.672 -0.548 1 98.94 128 TYR A O 1
ATOM 1010 N N . ILE A 1 129 ? -4.77 -8.578 -0.187 1 99 129 ILE A N 1
ATOM 1011 C CA . ILE A 1 129 ? -6.109 -8 -0.177 1 99 129 ILE A CA 1
ATOM 1012 C C . ILE A 1 129 ? -6.25 -6.992 -1.312 1 99 129 ILE A C 1
ATOM 1014 O O . ILE A 1 129 ? -7.336 -6.824 -1.875 1 99 129 ILE A O 1
ATOM 1018 N N . ILE A 1 130 ? -5.246 -6.289 -1.706 1 98.94 130 ILE A N 1
ATOM 1019 C CA . ILE A 1 130 ? -5.102 -5.488 -2.918 1 98.94 130 ILE A CA 1
ATOM 1020 C C . ILE A 1 130 ? -3.758 -5.785 -3.576 1 98.94 130 ILE A C 1
ATOM 1022 O O . ILE A 1 130 ? -2.705 -5.629 -2.953 1 98.94 130 ILE A O 1
ATOM 1026 N N . ASP A 1 131 ? -3.736 -6.273 -4.75 1 98.94 131 ASP A N 1
ATOM 1027 C CA . ASP A 1 131 ? -2.529 -6.523 -5.531 1 98.94 131 ASP A CA 1
ATOM 1028 C C . ASP A 1 131 ? -2.523 -5.699 -6.812 1 98.94 131 ASP A C 1
ATOM 1030 O O . ASP A 1 131 ? -3.465 -5.77 -7.605 1 98.94 131 ASP A O 1
ATOM 1034 N N . ASN A 1 132 ? -1.592 -4.816 -7.004 1 98.75 132 ASN A N 1
ATOM 1035 C CA . ASN A 1 132 ? -1.343 -4.016 -8.195 1 98.75 132 ASN A CA 1
ATOM 1036 C C . ASN A 1 132 ? -0 -4.367 -8.836 1 98.75 132 ASN A C 1
ATOM 1038 O O . ASN A 1 132 ? 1.017 -3.74 -8.531 1 98.75 132 ASN A O 1
ATOM 1042 N N . PRO A 1 133 ? 0.045 -5.375 -9.711 1 97.62 133 PRO A N 1
ATOM 1043 C CA . PRO A 1 133 ? 1.308 -5.945 -10.18 1 97.62 133 PRO A CA 1
ATOM 1044 C C . PRO A 1 133 ? 2.184 -4.926 -10.906 1 97.62 133 PRO A C 1
ATOM 1046 O O . PRO A 1 133 ? 3.398 -5.117 -11.016 1 97.62 133 PRO A O 1
ATOM 1049 N N . ASN A 1 134 ? 1.587 -3.793 -11.336 1 96.75 134 ASN A N 1
ATOM 1050 C CA . ASN A 1 134 ? 2.385 -2.855 -12.117 1 96.75 134 ASN A CA 1
ATOM 1051 C C . ASN A 1 134 ? 2.393 -1.465 -11.492 1 96.75 134 ASN A C 1
ATOM 1053 O O . ASN A 1 134 ? 2.857 -0.503 -12.102 1 96.75 134 ASN A O 1
ATOM 1057 N N . GL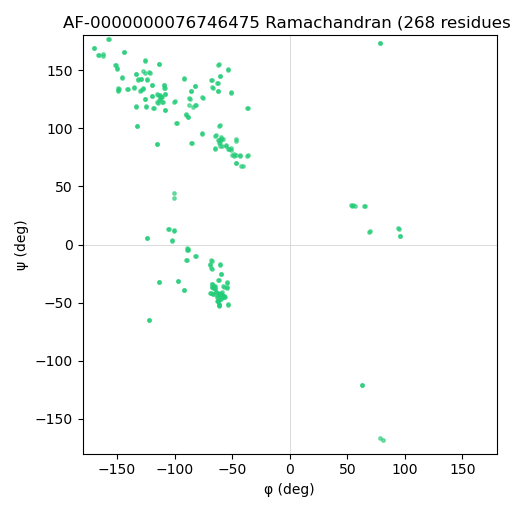Y A 1 135 ? 1.832 -1.355 -10.375 1 96.69 135 GLY A N 1
ATOM 1058 C CA . GLY A 1 135 ? 1.919 -0.138 -9.578 1 96.69 135 GLY A CA 1
ATOM 1059 C C . GLY A 1 135 ? 1.249 1.052 -10.242 1 96.69 135 GLY A C 1
ATOM 1060 O O . GLY A 1 135 ? 1.726 2.184 -10.125 1 96.69 135 GLY A O 1
ATOM 1061 N N . PHE A 1 136 ? 0.197 0.759 -10.969 1 88.19 136 PHE A N 1
ATOM 1062 C CA . PHE A 1 136 ? -0.565 1.833 -11.594 1 88.19 136 PHE A CA 1
ATOM 1063 C C . PHE A 1 136 ? -1.085 2.809 -10.547 1 88.19 136 PHE A C 1
ATOM 1065 O O . PHE A 1 136 ? -1.317 2.428 -9.398 1 88.19 136 PHE A O 1
ATOM 1072 N N . MET B 1 1 ? -6.586 47.531 60.562 1 45.66 1 MET B N 1
ATOM 1073 C CA . MET B 1 1 ? -7.387 47.094 59.406 1 45.66 1 MET B CA 1
ATOM 1074 C C . MET B 1 1 ? -6.531 46.312 58.406 1 45.66 1 MET B C 1
ATOM 1076 O O . MET B 1 1 ? -5.617 46.875 57.812 1 45.66 1 MET B O 1
ATOM 1080 N N . ARG B 1 2 ? -6.27 45 58.656 1 56.25 2 ARG B N 1
ATOM 1081 C CA . ARG B 1 2 ? -5.484 44.062 57.844 1 56.25 2 ARG B CA 1
ATOM 1082 C C . ARG B 1 2 ? -6.105 43.906 56.438 1 56.25 2 ARG B C 1
ATOM 1084 O O . ARG B 1 2 ? -7.293 43.594 56.312 1 56.25 2 ARG B O 1
ATOM 1091 N N . LEU B 1 3 ? -5.527 44.562 55.375 1 56.19 3 LEU B N 1
ATOM 1092 C CA . LEU B 1 3 ? -5.895 44.406 53.969 1 56.19 3 LEU B CA 1
ATOM 1093 C C . LEU B 1 3 ? -5.676 42.969 53.531 1 56.19 3 LEU B C 1
ATOM 1095 O O . LEU B 1 3 ? -4.555 42.469 53.562 1 56.19 3 LEU B O 1
ATOM 1099 N N . ILE B 1 4 ? -6.633 42.125 53.656 1 61.19 4 ILE B N 1
ATOM 1100 C CA . ILE B 1 4 ? -6.59 40.781 53.062 1 61.19 4 ILE B CA 1
ATOM 1101 C C . ILE B 1 4 ? -6.578 40.875 51.562 1 61.19 4 ILE B C 1
ATOM 1103 O O . ILE B 1 4 ? -7.5 41.406 50.938 1 61.19 4 ILE B O 1
ATOM 1107 N N . LEU B 1 5 ? -5.418 40.875 50.906 1 55.53 5 LEU B N 1
ATOM 1108 C CA . LEU B 1 5 ? -5.289 40.75 49.469 1 55.53 5 LEU B CA 1
ATOM 1109 C C . LEU B 1 5 ? -5.887 39.438 49 1 55.53 5 LEU B C 1
ATOM 1111 O O . LEU B 1 5 ? -5.434 38.344 49.406 1 55.53 5 LEU B O 1
ATOM 1115 N N . LEU B 1 6 ? -7.172 39.438 48.625 1 55.44 6 LEU B N 1
ATOM 1116 C CA . LEU B 1 6 ? -7.801 38.281 47.938 1 55.44 6 LEU B CA 1
ATOM 1117 C C . LEU B 1 6 ? -7.113 38 46.625 1 55.44 6 LEU B C 1
ATOM 1119 O O . LEU B 1 6 ? -7.152 38.812 45.688 1 55.44 6 LEU B O 1
ATOM 1123 N N . LEU B 1 7 ? -6.098 37.219 46.625 1 56.75 7 LEU B N 1
ATOM 1124 C CA . LEU B 1 7 ? -5.539 36.688 45.375 1 56.75 7 LEU B CA 1
ATOM 1125 C C . LEU B 1 7 ? -6.582 35.906 44.625 1 56.75 7 LEU B C 1
ATOM 1127 O O . LEU B 1 7 ? -7.043 34.844 45.094 1 56.75 7 LEU B O 1
ATOM 1131 N N . VAL B 1 8 ? -7.445 36.5 43.812 1 56.69 8 VAL B N 1
ATOM 1132 C CA . VAL B 1 8 ? -8.32 35.781 42.875 1 56.69 8 VAL B CA 1
ATOM 1133 C C . VAL B 1 8 ? -7.484 34.938 41.906 1 56.69 8 VAL B C 1
ATOM 1135 O O . VAL B 1 8 ? -6.68 35.5 41.156 1 56.69 8 VAL B O 1
ATOM 1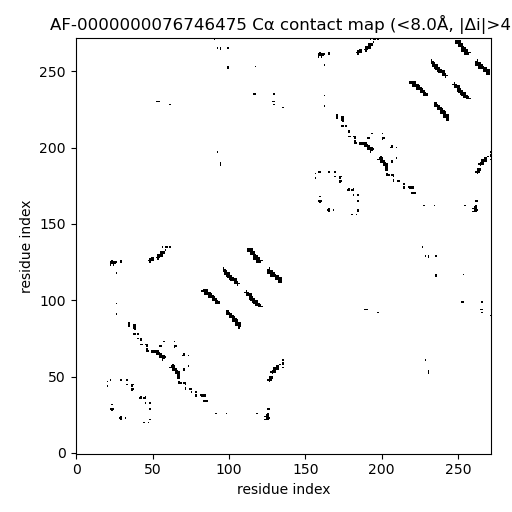138 N N . SER B 1 9 ? -7.215 33.75 42.219 1 55.94 9 SER B N 1
ATOM 1139 C CA . SER B 1 9 ? -6.66 32.844 41.219 1 55.94 9 SER B CA 1
ATOM 1140 C C . SER B 1 9 ? -7.559 32.75 39.969 1 55.94 9 SER B C 1
ATOM 1142 O O . SER B 1 9 ? -8.719 32.344 40.094 1 55.94 9 SER B O 1
ATOM 1144 N N . LEU B 1 10 ? -7.422 33.625 39.031 1 53.62 10 LEU B N 1
ATOM 1145 C CA . LEU B 1 10 ? -8.062 33.406 37.719 1 53.62 10 LEU B CA 1
ATOM 1146 C C . LEU B 1 10 ? -7.742 32.031 37.156 1 53.62 10 LEU B C 1
ATOM 1148 O O . LEU B 1 10 ? -6.605 31.766 36.781 1 53.62 10 LEU B O 1
ATOM 1152 N N . CYS B 1 11 ? -8.484 31.031 37.594 1 53.28 11 CYS B N 1
ATOM 1153 C CA . CYS B 1 11 ? -8.422 29.781 36.844 1 53.28 11 CYS B CA 1
ATOM 1154 C C . CYS B 1 11 ? -8.727 30.016 35.344 1 53.28 11 CYS B C 1
ATOM 1156 O O . CYS B 1 11 ? -9.867 30.328 35 1 53.28 11 CYS B O 1
ATOM 1158 N N . SER B 1 12 ? -7.758 30.453 34.531 1 52.03 12 SER B N 1
ATOM 1159 C CA . SER B 1 12 ? -7.953 30.438 33.094 1 52.03 12 SER B CA 1
ATOM 1160 C C . SER B 1 12 ? -8.523 29.094 32.625 1 52.03 12 SER B C 1
ATOM 1162 O O . SER B 1 12 ? -7.895 28.062 32.812 1 52.03 12 SER B O 1
ATOM 1164 N N . PHE B 1 13 ? -9.781 28.938 32.562 1 51.53 13 PHE B N 1
ATOM 1165 C CA . PHE B 1 13 ? -10.328 27.844 31.766 1 51.53 13 PHE B CA 1
ATOM 1166 C C . PHE B 1 13 ? -9.719 27.844 30.359 1 51.53 13 PHE B C 1
ATOM 1168 O O . PHE B 1 13 ? -10.031 28.703 29.531 1 51.53 13 PHE B O 1
ATOM 1175 N N . SER B 1 14 ? -8.508 27.375 30.25 1 48.56 14 SER B N 1
ATOM 1176 C CA . SER B 1 14 ? -8.156 27.031 28.875 1 48.56 14 SER B CA 1
ATOM 1177 C C . SER B 1 14 ? -9.258 26.219 28.203 1 48.56 14 SER B C 1
ATOM 1179 O O . SER B 1 14 ? -9.477 25.062 28.547 1 48.56 14 SER B O 1
ATOM 1181 N N . PHE B 1 15 ? -10.305 26.797 27.797 1 45.69 15 PHE B N 1
ATOM 1182 C CA . PHE B 1 15 ? -11.125 26.062 26.828 1 45.69 15 PHE B CA 1
ATOM 1183 C C . PHE B 1 15 ? -10.258 25.391 25.781 1 45.69 15 PHE B C 1
ATOM 1185 O O . PHE B 1 15 ? -9.781 26.031 24.844 1 45.69 15 PHE B O 1
ATOM 1192 N N . GLN B 1 16 ? -9.508 24.438 26.125 1 47.91 16 GLN B N 1
ATOM 1193 C CA . GLN B 1 16 ? -9.039 23.656 24.984 1 47.91 16 GLN B CA 1
ATOM 1194 C C . GLN B 1 16 ? -10.195 23.328 24.047 1 47.91 16 GLN B C 1
ATOM 1196 O O . GLN B 1 16 ? -11.125 22.609 24.422 1 47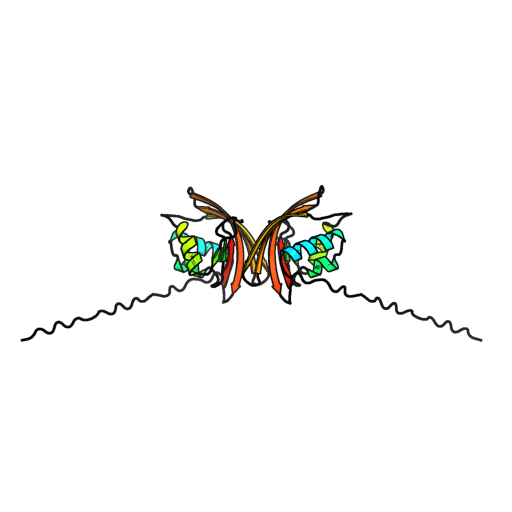.91 16 GLN B O 1
ATOM 1201 N N . ALA B 1 17 ? -10.742 24.25 23.344 1 46.28 17 ALA B N 1
ATOM 1202 C CA . ALA B 1 17 ? -11.68 23.969 22.266 1 46.28 17 ALA B CA 1
ATOM 1203 C C . ALA B 1 17 ? -11.266 22.703 21.5 1 46.28 17 ALA B C 1
ATOM 1205 O O . ALA B 1 17 ? -10.203 22.688 20.859 1 46.28 17 ALA B O 1
ATOM 1206 N N . ASN B 1 18 ? -11.477 21.547 22 1 54.59 18 ASN B N 1
ATOM 1207 C CA . ASN B 1 18 ? -11.25 20.359 21.188 1 54.59 18 ASN B CA 1
ATOM 1208 C C . ASN B 1 18 ? -11.781 20.531 19.781 1 54.59 18 ASN B C 1
ATOM 1210 O O . ASN B 1 18 ? -12.977 20.766 19.578 1 54.59 18 ASN B O 1
ATOM 1214 N N . ALA B 1 19 ? -11.047 21.297 18.891 1 66 19 ALA B N 1
ATOM 1215 C CA . ALA B 1 19 ? -11.477 21.469 17.5 1 66 19 ALA B CA 1
ATOM 1216 C C . ALA B 1 19 ? -12.094 20.172 16.969 1 66 19 ALA B C 1
ATOM 1218 O O . ALA B 1 19 ? -11.656 19.078 17.312 1 66 19 ALA B O 1
ATOM 1219 N N . ASP B 1 20 ? -13.297 20.172 16.625 1 87.56 20 ASP B N 1
ATOM 1220 C CA . ASP B 1 20 ? -13.992 19.094 15.938 1 87.56 20 ASP B CA 1
ATOM 1221 C C . ASP B 1 20 ? -13.43 18.875 14.539 1 87.56 20 ASP B C 1
ATOM 1223 O O . ASP B 1 20 ? -13.836 19.562 13.594 1 87.56 20 ASP B O 1
ATOM 1227 N N . TYR B 1 21 ? -12.328 18.125 14.461 1 96.62 21 TYR B N 1
ATOM 1228 C CA . TYR B 1 21 ? -11.711 17.859 13.164 1 96.62 21 TYR B CA 1
ATOM 1229 C C . TYR B 1 21 ? -12.609 16.969 12.305 1 96.62 21 TYR B C 1
ATOM 1231 O O . TYR B 1 21 ? -13.25 16.047 12.82 1 96.62 21 TYR B O 1
ATOM 1239 N N . ILE B 1 22 ? -12.656 17.25 11.055 1 96.88 22 ILE B N 1
ATOM 1240 C CA . ILE B 1 22 ? -13.438 16.516 10.07 1 96.88 22 ILE B CA 1
ATOM 1241 C C . ILE B 1 22 ? -12.867 15.109 9.906 1 96.88 22 ILE B C 1
ATOM 1243 O O . ILE B 1 22 ? -11.648 14.93 9.852 1 96.88 22 ILE B O 1
ATOM 1247 N N . LYS B 1 23 ? -13.711 14.141 9.883 1 98.12 23 LYS B N 1
ATOM 1248 C CA . LYS B 1 23 ? -13.328 12.781 9.5 1 98.12 23 LYS B CA 1
ATOM 1249 C C . LYS B 1 23 ? -13.484 12.57 7.996 1 98.12 23 LYS B C 1
ATOM 1251 O O . LYS B 1 23 ? -14.602 12.562 7.473 1 98.12 23 LYS B O 1
ATOM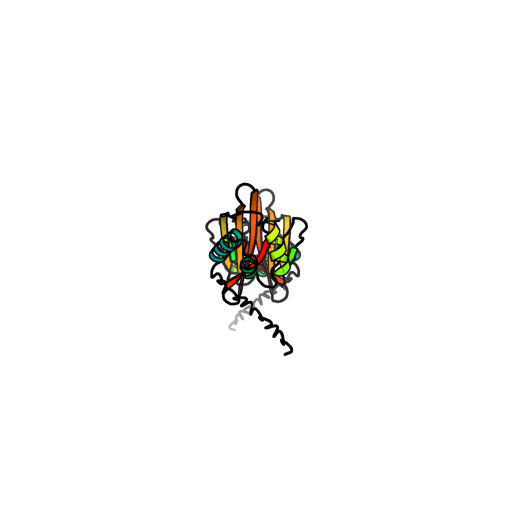 1256 N N . PRO B 1 24 ? -12.359 12.406 7.34 1 98.81 24 PRO B N 1
ATOM 1257 C CA . PRO B 1 24 ? -12.469 12.32 5.879 1 98.81 24 PRO B CA 1
ATOM 1258 C C . PRO B 1 24 ? -13.289 11.117 5.422 1 98.81 24 PRO B C 1
ATOM 1260 O O . PRO B 1 24 ? -13.125 10.016 5.949 1 98.81 24 PRO B O 1
ATOM 1263 N N . GLN B 1 25 ? -14.125 11.328 4.422 1 98.81 25 GLN B N 1
ATOM 1264 C CA . GLN B 1 25 ? -15.031 10.289 3.959 1 98.81 25 GLN B CA 1
ATOM 1265 C C . GLN B 1 25 ? -14.523 9.648 2.67 1 98.81 25 GLN B C 1
ATOM 1267 O O . GLN B 1 25 ? -15.219 8.836 2.057 1 98.81 25 GLN B O 1
ATOM 1272 N N . SER B 1 26 ? -13.391 10.008 2.188 1 98.81 26 SER B N 1
ATOM 1273 C CA . SER B 1 26 ? -12.641 9.406 1.094 1 98.81 26 SER B CA 1
ATOM 1274 C C . SER B 1 26 ? -11.141 9.633 1.258 1 98.81 26 SER B C 1
ATOM 1276 O O . SER B 1 26 ? -10.719 10.578 1.924 1 98.81 26 SER B O 1
ATOM 1278 N N . PRO B 1 27 ? -10.336 8.766 0.688 1 98.81 27 PRO B N 1
ATOM 1279 C CA . PRO B 1 27 ? -8.891 9.039 0.697 1 98.81 27 PRO B CA 1
ATOM 1280 C C . PRO B 1 27 ? -8.539 10.398 0.111 1 98.81 27 PRO B C 1
ATOM 1282 O O . PRO B 1 27 ? -7.641 11.078 0.612 1 98.81 27 PRO B O 1
ATOM 1285 N N . SER B 1 28 ? -9.281 10.82 -0.953 1 98.69 28 SER B N 1
ATOM 1286 C CA . SER B 1 28 ? -9.031 12.125 -1.552 1 98.69 28 SER B CA 1
ATOM 1287 C C . SER B 1 28 ? -9.336 13.25 -0.568 1 98.69 28 SER B C 1
ATOM 1289 O O . SER B 1 28 ? -8.609 14.242 -0.511 1 98.69 28 SER B O 1
ATOM 1291 N N . GLU B 1 29 ? -10.375 13.094 0.146 1 98.81 29 GLU B N 1
ATOM 1292 C CA . GLU B 1 29 ? -10.688 14.094 1.169 1 98.81 29 GLU B CA 1
ATOM 1293 C C . GLU B 1 29 ? -9.617 14.109 2.262 1 98.81 29 GLU B C 1
ATOM 1295 O O . GLU B 1 29 ? -9.266 15.18 2.766 1 98.81 29 GLU B O 1
ATOM 1300 N N . LEU B 1 30 ? -9.109 12.953 2.625 1 98.88 30 LEU B N 1
ATOM 1301 C CA . LEU B 1 30 ? -8.008 12.883 3.582 1 98.88 30 LEU B CA 1
ATOM 1302 C C . LEU B 1 30 ? -6.801 13.672 3.08 1 98.88 30 LEU B C 1
ATOM 1304 O O . LEU B 1 30 ? -6.219 14.461 3.822 1 98.88 30 LEU B O 1
ATOM 1308 N N . HIS B 1 31 ? -6.477 13.492 1.813 1 98.81 31 HIS B N 1
ATOM 1309 C CA . HIS B 1 31 ? -5.363 14.242 1.232 1 98.81 31 HIS B CA 1
ATOM 1310 C C . HIS B 1 31 ? -5.621 15.742 1.276 1 98.81 31 HIS B C 1
ATOM 1312 O O . HIS B 1 31 ? -4.719 16.516 1.576 1 98.81 31 HIS B O 1
ATOM 1318 N N . SER B 1 32 ? -6.855 16.125 0.956 1 98.5 32 SER B N 1
ATOM 1319 C CA . SER B 1 32 ? -7.211 17.547 0.979 1 98.5 32 SER B CA 1
ATOM 1320 C C . SER B 1 32 ? -7.051 18.141 2.377 1 98.5 32 SER B C 1
ATOM 1322 O O . SER B 1 32 ? -6.477 19.219 2.543 1 98.5 32 SER B O 1
ATOM 1324 N N . LEU B 1 33 ? -7.5 17.375 3.35 1 98.62 33 LEU B N 1
ATOM 1325 C CA . LEU B 1 33 ? -7.371 17.812 4.734 1 98.62 33 LEU B CA 1
ATOM 1326 C C . LEU B 1 33 ? -5.906 17.859 5.156 1 98.62 33 LEU B C 1
ATOM 1328 O O . LEU B 1 33 ? -5.484 18.766 5.867 1 98.62 33 LEU B O 1
ATOM 1332 N N . PHE B 1 34 ? -5.145 16.875 4.793 1 98.56 34 PHE B N 1
ATOM 1333 C CA . PHE B 1 34 ? -3.717 16.875 5.082 1 98.56 34 PHE B CA 1
ATOM 1334 C C . PHE B 1 34 ? -3.062 18.156 4.57 1 98.56 34 PHE B C 1
ATOM 1336 O O . PHE B 1 34 ? -2.34 18.828 5.309 1 98.56 34 PHE B O 1
ATOM 1343 N N . GLY B 1 35 ? -3.336 18.453 3.287 1 97.75 35 GLY B N 1
ATOM 1344 C CA . GLY B 1 35 ? -2.795 19.672 2.711 1 97.75 35 GLY B CA 1
ATOM 1345 C C . GLY B 1 35 ? -3.203 20.922 3.467 1 97.75 35 GLY B C 1
ATOM 1346 O O . GLY B 1 35 ? -2.377 21.797 3.713 1 97.75 35 GLY B O 1
ATOM 1347 N N . GLN B 1 36 ? -4.422 21.016 3.822 1 97.38 36 GLN B N 1
ATOM 1348 C CA . GLN B 1 36 ? -4.945 22.156 4.559 1 97.38 36 GLN B CA 1
ATOM 1349 C C . GLN B 1 36 ? -4.254 22.312 5.91 1 97.38 36 GLN B C 1
ATOM 1351 O O . GLN B 1 36 ? -3.754 23.391 6.246 1 97.38 36 GLN B O 1
ATOM 1356 N N . TYR B 1 37 ? -4.242 21.188 6.668 1 97.19 37 TYR B N 1
ATOM 1357 C CA . TYR B 1 37 ? -3.645 21.234 7.996 1 97.19 37 TYR B CA 1
ATOM 1358 C C . TYR B 1 37 ? -2.145 21.5 7.914 1 97.19 37 TYR B C 1
ATOM 1360 O O . TYR B 1 37 ? -1.579 22.172 8.766 1 97.19 37 TYR B O 1
ATOM 1368 N N . PHE B 1 38 ? -1.554 20.969 6.926 1 97.25 38 PHE B N 1
ATOM 1369 C CA . PHE B 1 38 ? -0.127 21.172 6.695 1 97.25 38 PHE B CA 1
ATOM 1370 C C . PHE B 1 38 ? 0.18 22.641 6.438 1 97.25 38 PHE B C 1
ATOM 1372 O O . PHE B 1 38 ? 1.086 23.203 7.051 1 97.25 38 PHE B O 1
ATOM 1379 N N . ALA B 1 39 ? -0.541 23.281 5.57 1 95.44 39 ALA B N 1
ATOM 1380 C CA . ALA B 1 39 ? -0.357 24.688 5.242 1 95.44 39 ALA B CA 1
ATOM 1381 C C . ALA B 1 39 ? -0.583 25.578 6.465 1 95.44 39 ALA B 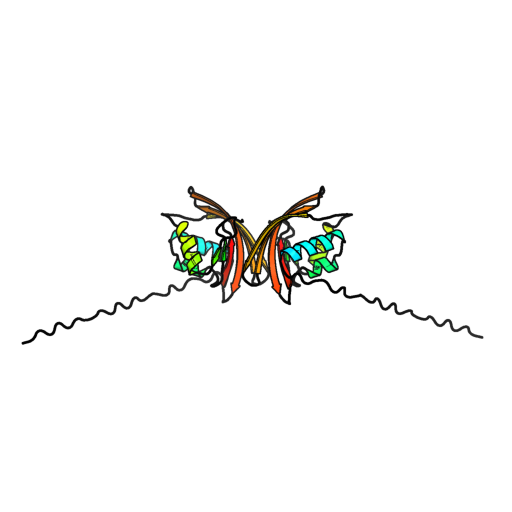C 1
ATOM 1383 O O . ALA B 1 39 ? 0.065 26.609 6.621 1 95.44 39 ALA B O 1
ATOM 1384 N N . GLN B 1 40 ? -1.439 25.156 7.355 1 94.94 40 GLN B N 1
ATOM 1385 C CA . GLN B 1 40 ? -1.786 25.922 8.555 1 94.94 40 GLN B CA 1
ATOM 1386 C C . GLN B 1 40 ? -0.846 25.578 9.711 1 94.94 40 GLN B C 1
ATOM 1388 O O . GLN B 1 40 ? -0.974 26.125 10.805 1 94.94 40 GLN B O 1
ATOM 1393 N N . GLN B 1 41 ? 0.031 24.656 9.461 1 94.5 41 GLN B N 1
ATOM 1394 C CA . GLN B 1 41 ? 0.938 24.141 10.484 1 94.5 41 GLN B CA 1
ATOM 1395 C C . GLN B 1 41 ? 0.168 23.625 11.695 1 94.5 41 GLN B C 1
ATOM 1397 O O . GLN B 1 41 ? 0.57 23.844 12.836 1 94.5 41 GLN B O 1
ATOM 1402 N N . ASP B 1 42 ? -0.968 23.094 11.383 1 95.31 42 ASP B N 1
ATOM 1403 C CA . ASP B 1 42 ? -1.847 22.516 12.391 1 95.31 42 ASP B CA 1
ATOM 1404 C C . ASP B 1 42 ? -1.464 21.062 12.688 1 95.31 42 ASP B C 1
ATOM 1406 O O . ASP B 1 42 ? -2.082 20.141 12.172 1 95.31 42 ASP B O 1
ATOM 1410 N N . LEU B 1 43 ? -0.536 20.859 13.625 1 96.38 43 LEU B N 1
ATOM 1411 C CA . LEU B 1 43 ? -0.015 19.531 13.953 1 96.38 43 LEU B CA 1
ATOM 1412 C C . LEU B 1 43 ? -1.098 18.656 14.578 1 96.38 43 LEU B C 1
ATOM 1414 O O . LEU B 1 43 ? -1.118 17.438 14.367 1 96.38 43 LEU B O 1
ATOM 1418 N N . GLU B 1 44 ? -1.928 19.234 15.375 1 96.81 44 GLU B N 1
ATOM 1419 C CA . GLU B 1 44 ? -3.023 18.469 15.961 1 96.81 44 GLU B CA 1
ATOM 1420 C C . GLU B 1 44 ? -3.959 17.938 14.875 1 96.81 44 GLU B C 1
ATOM 1422 O O . GLU B 1 44 ? -4.316 16.75 14.875 1 96.81 44 GLU B O 1
ATOM 1427 N N . GLY B 1 45 ? -4.363 18.781 13.953 1 97.81 45 GLY B N 1
ATOM 1428 C CA . GLY B 1 45 ? -5.18 18.344 12.828 1 97.81 45 GLY B CA 1
ATOM 1429 C C . GLY B 1 45 ? -4.531 17.25 12.008 1 97.81 45 GLY B C 1
ATOM 1430 O O . GLY B 1 45 ? -5.191 16.266 11.641 1 97.81 45 GLY B O 1
ATOM 1431 N N . LEU B 1 46 ? -3.246 17.422 11.711 1 98.25 46 LEU B N 1
ATOM 1432 C CA . LEU B 1 46 ? -2.525 16.391 10.969 1 98.25 46 LEU B CA 1
ATOM 1433 C C . LEU B 1 46 ? -2.564 15.055 11.719 1 98.25 46 LEU B C 1
ATOM 1435 O O . LEU B 1 46 ? -2.783 14.008 11.109 1 98.25 46 LEU B O 1
ATOM 1439 N N . GLY B 1 47 ? -2.355 15.133 13.008 1 98.25 47 GLY B N 1
ATOM 1440 C CA . GLY B 1 47 ? -2.387 13.93 13.812 1 98.25 47 GLY B CA 1
ATOM 1441 C C . GLY B 1 47 ? -3.695 13.164 13.703 1 98.25 47 GLY B C 1
ATOM 1442 O O . GLY B 1 47 ? -3.703 11.938 13.688 1 98.25 47 GLY B O 1
ATOM 1443 N N . THR B 1 48 ? -4.812 13.867 13.594 1 98.38 48 THR B N 1
ATOM 1444 C CA . THR B 1 48 ? -6.133 13.25 13.57 1 98.38 48 THR B CA 1
ATOM 1445 C C . THR B 1 48 ? -6.332 12.438 12.289 1 98.38 48 THR B C 1
ATOM 1447 O O . THR B 1 48 ? -7.262 11.633 12.195 1 98.38 48 THR B O 1
ATOM 1450 N N . LEU B 1 49 ? -5.516 12.594 11.305 1 98.81 49 LEU B N 1
ATOM 1451 C CA . LEU B 1 49 ? -5.648 11.906 10.023 1 98.81 49 LEU B CA 1
ATOM 1452 C C . LEU B 1 49 ? -4.922 10.57 10.055 1 98.81 49 LEU B C 1
ATOM 1454 O O . LEU B 1 49 ? -4.98 9.805 9.086 1 98.81 49 LEU B O 1
ATOM 1458 N N . PHE B 1 50 ? -4.262 10.336 11.141 1 98.88 50 PHE B N 1
ATOM 1459 C CA . PHE B 1 50 ? -3.562 9.07 11.336 1 98.88 50 PHE B CA 1
ATOM 1460 C C . PHE B 1 50 ? -4.266 8.227 12.391 1 98.88 50 PHE B C 1
ATOM 1462 O O . PHE B 1 50 ? -4.734 8.75 13.406 1 98.88 50 PHE B O 1
ATOM 1469 N N . HIS B 1 51 ? -4.375 6.918 12.086 1 98.88 51 HIS B N 1
ATOM 1470 C CA . HIS B 1 51 ? -4.789 5.992 13.133 1 98.88 51 HIS B CA 1
ATOM 1471 C C . HIS B 1 51 ? -3.896 6.113 14.367 1 98.88 51 HIS B C 1
ATOM 1473 O O . HIS B 1 51 ? -2.717 6.453 14.25 1 98.88 51 HIS B O 1
ATOM 1479 N N . GLU B 1 52 ? -4.398 5.848 15.523 1 98.5 52 GLU B N 1
ATOM 1480 C CA . GLU B 1 52 ? -3.623 5.961 16.75 1 98.5 52 GLU B CA 1
ATOM 1481 C C . GLU B 1 52 ? -2.406 5.043 16.734 1 98.5 52 GLU B C 1
ATOM 1483 O O . GLU B 1 52 ? -1.388 5.336 17.359 1 98.5 52 GLU B O 1
ATOM 1488 N N . ASN B 1 53 ? -2.451 3.928 15.938 1 98.62 53 ASN B N 1
ATOM 1489 C CA . ASN B 1 53 ? -1.351 2.979 15.828 1 98.62 53 ASN B CA 1
ATOM 1490 C C . ASN B 1 53 ? -0.617 3.121 14.492 1 98.62 53 ASN B C 1
ATOM 1492 O O . ASN B 1 53 ? 0.1 2.211 14.078 1 98.62 53 ASN B O 1
ATOM 1496 N N . ALA B 1 54 ? -0.901 4.207 13.805 1 98.94 54 ALA B N 1
ATOM 1497 C CA . ALA B 1 54 ? -0.296 4.375 12.484 1 98.94 54 ALA B CA 1
ATOM 1498 C C . ALA B 1 54 ? 1.227 4.426 12.586 1 98.94 54 ALA B C 1
ATOM 1500 O O . ALA B 1 54 ? 1.776 4.77 13.633 1 98.94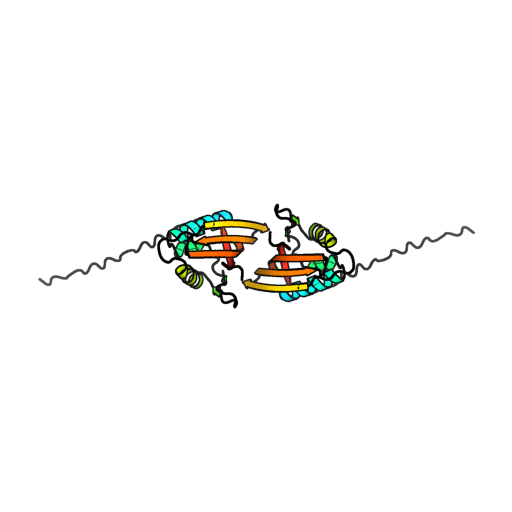 54 ALA B O 1
ATOM 1501 N N . VAL B 1 55 ? 1.862 4.062 11.492 1 98.94 55 VAL B N 1
ATOM 1502 C CA . VAL B 1 55 ? 3.307 4.223 11.367 1 98.94 55 VAL B CA 1
ATOM 1503 C C . VAL B 1 55 ? 3.633 5.055 10.133 1 98.94 55 VAL B C 1
ATOM 1505 O O . VAL B 1 55 ? 2.941 4.961 9.117 1 98.94 55 VAL B O 1
ATOM 1508 N N . MET B 1 56 ? 4.59 5.875 10.219 1 98.81 56 MET B N 1
ATOM 1509 C CA . MET B 1 56 ? 5.176 6.629 9.109 1 98.81 56 MET B CA 1
ATOM 1510 C C . MET B 1 56 ? 6.621 6.215 8.875 1 98.81 56 MET B C 1
ATOM 1512 O O . MET B 1 56 ? 7.441 6.254 9.789 1 98.81 56 MET B O 1
ATOM 1516 N N . ILE B 1 57 ? 6.941 5.777 7.699 1 98.69 57 ILE B N 1
ATOM 1517 C CA . ILE B 1 57 ? 8.297 5.355 7.355 1 98.69 57 ILE B CA 1
ATOM 1518 C C . ILE B 1 57 ? 9.18 6.582 7.152 1 98.69 57 ILE B C 1
ATOM 1520 O O . ILE B 1 57 ? 8.859 7.461 6.348 1 98.69 57 ILE B O 1
ATOM 1524 N N . LEU B 1 58 ? 10.289 6.598 7.859 1 97.5 58 LEU B N 1
ATOM 1525 C CA . LEU B 1 58 ? 11.078 7.824 7.945 1 97.5 58 LEU B CA 1
ATOM 1526 C C . LEU 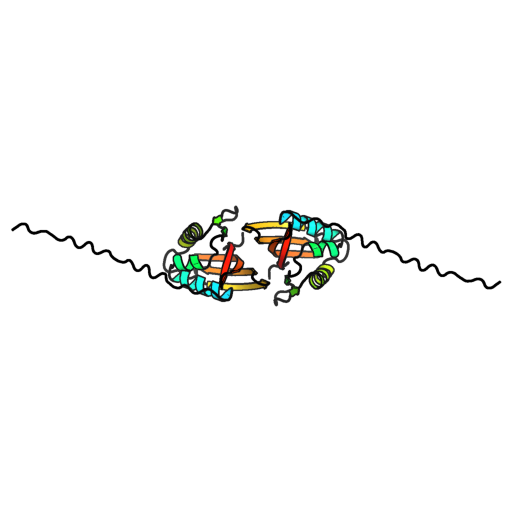B 1 58 ? 12.227 7.805 6.938 1 97.5 58 LEU B C 1
ATOM 1528 O O . LEU B 1 58 ? 12.68 8.859 6.492 1 97.5 58 LEU B O 1
ATOM 1532 N N . ASP B 1 59 ? 12.719 6.574 6.688 1 96.44 59 ASP B N 1
ATOM 1533 C CA . ASP B 1 59 ? 13.898 6.516 5.832 1 96.44 59 ASP B CA 1
ATOM 1534 C C . ASP B 1 59 ? 14.039 5.148 5.172 1 96.44 59 ASP B C 1
ATOM 1536 O O . ASP B 1 59 ? 13.203 4.266 5.387 1 96.44 59 ASP B O 1
ATOM 1540 N N . GLU B 1 60 ? 15.031 5.035 4.344 1 93.88 60 GLU B N 1
ATOM 1541 C CA . GLU B 1 60 ? 15.227 3.838 3.531 1 93.88 60 GLU B CA 1
ATOM 1542 C C . GLU B 1 60 ? 15.641 2.646 4.395 1 93.88 60 GLU B C 1
ATOM 1544 O O . GLU B 1 60 ? 15.57 1.499 3.949 1 93.88 60 GLU B O 1
ATOM 1549 N N . LYS B 1 61 ? 16.094 2.939 5.641 1 94.25 61 LYS B N 1
ATOM 1550 C CA . LYS B 1 61 ? 16.5 1.866 6.539 1 94.25 61 LYS B CA 1
ATOM 1551 C C . LYS B 1 61 ? 15.305 1.242 7.238 1 94.25 61 LYS B C 1
ATOM 1553 O O . LYS B 1 61 ? 15.438 0.221 7.918 1 94.25 61 LYS B O 1
ATOM 1558 N N . GLY B 1 62 ? 14.109 1.848 7.117 1 92.25 62 GLY B N 1
ATOM 1559 C CA . GLY B 1 62 ? 12.883 1.296 7.672 1 92.25 62 GLY B CA 1
ATOM 1560 C C . GLY B 1 62 ? 12.539 1.869 9.031 1 92.25 62 GLY B C 1
ATOM 1561 O O . GLY B 1 62 ? 11.625 1.382 9.703 1 92.25 62 GLY B O 1
ATOM 1562 N N . ASN B 1 63 ? 13.312 2.898 9.445 1 96.88 63 ASN B N 1
ATOM 1563 C CA . ASN B 1 63 ? 12.93 3.574 10.688 1 96.88 63 ASN B CA 1
ATOM 1564 C C . ASN B 1 63 ? 11.531 4.184 10.578 1 96.88 63 ASN B C 1
ATOM 1566 O O . ASN B 1 63 ? 11.148 4.688 9.523 1 96.88 63 ASN B O 1
ATOM 1570 N N . GLN B 1 64 ? 10.82 4.145 11.734 1 98.31 64 GLN B N 1
ATOM 1571 C CA . GLN B 1 64 ? 9.422 4.551 11.719 1 98.31 64 GLN B CA 1
ATOM 1572 C C . GLN B 1 64 ? 9.109 5.523 12.859 1 98.31 64 GLN B C 1
ATOM 1574 O O . GLN B 1 64 ? 9.703 5.434 13.93 1 98.31 64 GLN B O 1
ATOM 1579 N N . ALA B 1 65 ? 8.266 6.508 12.57 1 98.69 65 ALA B N 1
ATOM 1580 C CA . ALA B 1 65 ? 7.492 7.176 13.617 1 98.69 65 ALA B CA 1
ATOM 1581 C C . ALA B 1 65 ? 6.203 6.414 13.906 1 98.69 65 ALA B C 1
ATOM 1583 O O . ALA B 1 65 ? 5.484 6.02 12.984 1 98.69 65 ALA B O 1
ATOM 1584 N N . LYS B 1 66 ? 5.953 6.195 15.156 1 98.75 66 LYS B N 1
ATOM 1585 C CA . LYS B 1 66 ? 4.797 5.383 15.531 1 98.75 66 LYS B CA 1
ATOM 1586 C C . LYS B 1 66 ? 3.822 6.18 16.391 1 98.75 66 LYS B C 1
ATOM 1588 O O . LYS B 1 66 ? 4.219 6.781 17.391 1 98.75 66 LYS B O 1
ATOM 1593 N N . GLY B 1 67 ? 2.598 6.164 15.977 1 98.62 67 GLY B N 1
ATOM 1594 C CA . GLY B 1 67 ? 1.563 6.832 16.75 1 98.62 67 GLY B CA 1
ATOM 1595 C C . GLY B 1 67 ? 1.561 8.336 16.562 1 98.62 67 GLY B C 1
ATOM 1596 O O . GLY B 1 67 ? 2.449 8.891 15.914 1 98.62 67 GLY B O 1
ATOM 1597 N N . HIS B 1 68 ? 0.575 8.984 17.125 1 98.56 68 HIS B N 1
ATOM 1598 C CA . HIS B 1 68 ? 0.316 10.406 16.906 1 98.56 68 HIS B CA 1
ATOM 1599 C C . HIS B 1 68 ? 1.505 11.25 17.344 1 98.56 68 HIS B C 1
ATOM 1601 O O . HIS B 1 68 ? 1.939 12.148 16.625 1 98.56 68 HIS B O 1
ATOM 1607 N N . LYS B 1 69 ? 2.002 10.953 18.5 1 98.12 69 LYS B N 1
ATOM 1608 C CA . LYS B 1 69 ? 3.053 11.805 19.047 1 98.12 69 LYS B CA 1
ATOM 1609 C C . LYS B 1 69 ? 4.289 11.805 18.156 1 98.12 69 LYS B C 1
ATOM 1611 O O . LYS B 1 69 ? 4.762 12.867 17.75 1 98.12 69 LYS B O 1
ATOM 1616 N N . GLU B 1 70 ? 4.809 10.617 17.812 1 98.5 70 GLU B N 1
ATOM 1617 C CA . GLU B 1 70 ? 6.016 10.523 17 1 98.5 70 GLU B CA 1
ATOM 1618 C C . GLU B 1 70 ? 5.77 11.016 15.586 1 98.5 70 GLU B C 1
ATOM 1620 O O . GLU B 1 70 ? 6.641 11.648 14.984 1 98.5 70 GLU B O 1
ATOM 1625 N N . ILE B 1 71 ? 4.594 10.758 15.047 1 98.69 71 ILE B N 1
ATOM 1626 C CA . ILE B 1 71 ? 4.289 11.164 13.68 1 98.69 71 ILE B CA 1
ATOM 1627 C C . ILE B 1 71 ? 4.184 12.688 13.609 1 98.69 71 ILE B C 1
ATOM 1629 O O . ILE B 1 71 ? 4.699 13.305 12.68 1 98.69 71 ILE B O 1
ATOM 1633 N N . LYS B 1 72 ? 3.539 13.32 14.602 1 98.06 72 LYS B N 1
ATOM 1634 C CA . LYS B 1 72 ? 3.475 14.773 14.648 1 98.06 72 LYS B CA 1
ATOM 1635 C C . LYS B 1 72 ? 4.871 15.383 14.703 1 98.06 72 LYS B C 1
ATOM 1637 O O . LYS B 1 72 ? 5.148 16.375 14.023 1 98.06 72 LYS B O 1
ATOM 1642 N N . LEU B 1 73 ? 5.715 14.773 15.477 1 96.88 73 LEU B N 1
ATOM 1643 C CA . LEU B 1 73 ? 7.09 15.258 15.578 1 96.88 73 LEU B CA 1
ATOM 1644 C C . LEU B 1 73 ? 7.805 15.141 14.234 1 96.88 73 LEU B C 1
ATOM 1646 O O . LEU B 1 73 ? 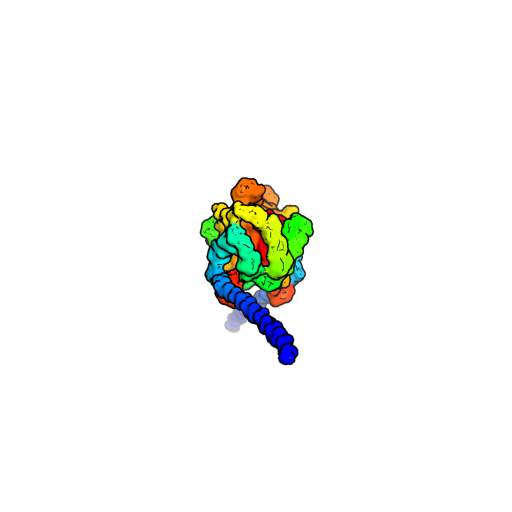8.523 16.062 13.828 1 96.88 73 LEU B O 1
ATOM 1650 N N . ALA B 1 74 ? 7.672 14.055 13.562 1 96.62 74 ALA B N 1
ATOM 1651 C CA . ALA B 1 74 ? 8.281 13.859 12.25 1 96.62 74 ALA B CA 1
ATOM 1652 C C . ALA B 1 74 ? 7.762 14.883 11.242 1 96.62 74 ALA B C 1
ATOM 1654 O O . ALA B 1 74 ? 8.531 15.43 10.445 1 96.62 74 ALA B O 1
ATOM 1655 N N . LEU B 1 75 ? 6.461 15.133 11.25 1 96.5 75 LEU B N 1
ATOM 1656 C CA . LEU B 1 75 ? 5.836 16.047 10.297 1 96.5 75 LEU B CA 1
ATOM 1657 C C . LEU B 1 75 ? 6.289 17.484 10.547 1 96.5 75 LEU B C 1
ATOM 1659 O O . LEU B 1 75 ? 6.395 18.281 9.609 1 96.5 75 LEU B O 1
ATOM 1663 N N . LYS B 1 76 ? 6.512 17.797 11.781 1 93.56 76 LYS B N 1
ATOM 1664 C CA . LYS B 1 76 ? 6.957 19.125 12.148 1 93.56 76 LYS B CA 1
ATOM 1665 C C . LYS B 1 76 ? 8.219 19.516 11.383 1 93.56 76 LYS B C 1
ATOM 1667 O O . LYS B 1 76 ? 8.391 20.688 11.008 1 93.56 76 LYS B O 1
ATOM 1672 N N . SER B 1 77 ? 9.031 18.531 11.102 1 86.06 77 SER B N 1
ATOM 1673 C CA . SER B 1 77 ? 10.289 18.766 10.414 1 86.06 77 SER B CA 1
ATOM 1674 C C . SER B 1 77 ? 10.062 19.203 8.969 1 86.06 77 SER B C 1
ATOM 1676 O O . SER B 1 77 ? 10.922 19.844 8.359 1 86.06 77 SER B O 1
ATOM 1678 N N . PHE B 1 78 ? 8.898 18.922 8.414 1 83.62 78 PHE B N 1
ATOM 1679 C CA . PHE B 1 78 ? 8.555 19.297 7.047 1 83.62 78 PHE B CA 1
ATOM 1680 C C . PHE B 1 78 ? 7.902 20.672 7.012 1 83.62 78 PHE B C 1
ATOM 1682 O O . PHE B 1 78 ? 7.77 21.281 5.945 1 83.62 78 PHE B O 1
ATOM 1689 N N . MET B 1 79 ? 7.469 21.234 8.156 1 83.94 79 MET B N 1
ATOM 1690 C CA . MET B 1 79 ? 6.629 22.422 8.195 1 83.94 79 MET B CA 1
ATOM 1691 C C . MET B 1 79 ? 7.461 23.656 8.5 1 83.94 79 MET B C 1
ATOM 1693 O O . MET B 1 79 ? 6.965 24.625 9.094 1 83.94 79 MET B O 1
ATOM 1697 N N . GLN B 1 80 ? 8.57 23.734 7.957 1 79.12 80 GLN B N 1
ATOM 1698 C CA . GLN B 1 80 ? 9.359 24.938 8.211 1 79.12 80 GLN B CA 1
ATOM 1699 C C . GLN B 1 80 ? 8.961 26.078 7.27 1 79.12 80 GLN B C 1
ATOM 1701 O O . GLN B 1 80 ? 9.031 25.922 6.047 1 79.12 80 GLN B O 1
ATOM 1706 N N . GLY B 1 81 ? 8.461 27.234 7.855 1 77.75 81 GLY B N 1
ATOM 1707 C CA . GLY B 1 81 ? 8.062 28.406 7.078 1 77.75 81 GLY B CA 1
ATOM 1708 C C . GLY B 1 81 ? 6.672 28.266 6.48 1 77.75 81 GLY B C 1
ATOM 1709 O O . GLY B 1 81 ? 5.855 27.469 6.965 1 77.75 81 GLY B O 1
ATOM 1710 N N . ASP B 1 82 ? 6.344 29.219 5.535 1 80.31 82 ASP B N 1
ATOM 1711 C CA . ASP B 1 82 ? 5.094 29.156 4.785 1 80.31 82 ASP B CA 1
ATOM 1712 C C . ASP B 1 82 ? 5.168 28.094 3.688 1 80.31 82 ASP B C 1
ATOM 1714 O O . ASP B 1 82 ? 5.723 28.344 2.613 1 80.31 82 ASP B O 1
ATOM 1718 N N . VAL B 1 83 ? 4.641 26.922 4.117 1 86.94 83 VAL B N 1
ATOM 1719 C CA . VAL B 1 83 ? 4.812 25.828 3.156 1 86.94 83 VAL B CA 1
ATOM 1720 C C . VAL B 1 83 ? 3.447 25.266 2.773 1 86.94 83 VAL B C 1
ATOM 1722 O O . VAL B 1 83 ? 2.48 25.391 3.531 1 86.94 83 VAL B O 1
ATOM 1725 N N . GLU B 1 84 ? 3.365 24.844 1.605 1 95.25 84 GLU B N 1
ATOM 1726 C CA . GLU B 1 84 ? 2.236 24.094 1.061 1 95.25 84 GLU B CA 1
ATOM 1727 C C . GLU B 1 84 ? 2.695 22.781 0.447 1 95.25 84 GLU B C 1
ATOM 1729 O O . GLU B 1 84 ? 3.814 22.672 -0.06 1 95.25 84 GLU B O 1
ATOM 1734 N N . ILE B 1 85 ? 1.843 21.812 0.534 1 96.94 85 ILE B N 1
ATOM 1735 C CA . ILE B 1 85 ? 2.107 20.547 -0.14 1 96.94 85 ILE B CA 1
ATOM 1736 C C . ILE B 1 85 ? 1.076 20.312 -1.244 1 96.94 85 ILE B C 1
ATOM 1738 O O . ILE B 1 85 ? -0.121 20.516 -1.033 1 96.94 85 ILE B O 1
ATOM 1742 N N . ILE B 1 86 ? 1.554 20.016 -2.406 1 96.31 86 ILE B N 1
ATOM 1743 C CA . ILE B 1 86 ? 0.71 19.812 -3.576 1 96.31 86 ILE B CA 1
ATOM 1744 C C . ILE B 1 86 ? 0.771 18.344 -4.004 1 96.31 86 ILE B C 1
ATOM 1746 O O . ILE B 1 86 ? 1.857 17.781 -4.129 1 96.31 86 ILE B O 1
ATOM 1750 N N . THR B 1 87 ? -0.368 17.75 -4.09 1 97.62 87 THR B N 1
ATOM 1751 C CA . THR B 1 87 ? -0.447 16.438 -4.711 1 97.62 87 THR B CA 1
ATOM 1752 C C . THR B 1 87 ? -0.504 16.547 -6.23 1 97.62 87 THR B C 1
ATOM 1754 O O . THR B 1 87 ? -1.44 17.141 -6.777 1 97.62 87 THR B O 1
ATOM 1757 N N . ARG B 1 88 ? 0.41 15.992 -6.934 1 97.62 88 ARG B N 1
ATOM 1758 C CA . ARG B 1 88 ? 0.522 16.141 -8.375 1 97.62 88 ARG B CA 1
ATOM 1759 C C . ARG B 1 88 ? -0.219 15.031 -9.102 1 97.62 88 ARG B C 1
ATOM 1761 O O . ARG B 1 88 ? -0.817 15.258 -10.156 1 97.62 88 ARG B O 1
ATOM 1768 N N . SER B 1 89 ? -0.163 13.867 -8.617 1 97.5 89 SER B N 1
ATOM 1769 C CA . SER B 1 89 ? -0.879 12.703 -9.141 1 97.5 89 SER B CA 1
ATOM 1770 C C . SER B 1 89 ? -1.201 11.711 -8.031 1 97.5 89 SER B C 1
ATOM 1772 O O . SER B 1 89 ? -0.517 11.672 -7.004 1 97.5 89 SER B O 1
ATOM 1774 N N . VAL B 1 90 ? -2.268 11.016 -8.25 1 98 90 VAL B N 1
ATOM 1775 C CA . VAL B 1 90 ? -2.67 10.062 -7.223 1 98 90 VAL B CA 1
ATOM 1776 C C . VAL B 1 90 ? -3.371 8.867 -7.867 1 98 90 VAL B C 1
ATOM 1778 O O . VAL B 1 90 ? -4.133 9.031 -8.82 1 98 90 VAL B O 1
ATOM 1781 N N . SER B 1 91 ? -2.967 7.711 -7.457 1 98 91 SER B N 1
ATOM 1782 C CA . SER B 1 91 ? -3.697 6.473 -7.727 1 98 91 SER B CA 1
ATOM 1783 C C . SER B 1 91 ? -4.293 5.895 -6.445 1 98 91 SER B C 1
ATOM 1785 O O . SER B 1 91 ? -3.594 5.742 -5.441 1 98 91 SER B O 1
ATOM 1787 N N . ILE B 1 92 ? -5.582 5.633 -6.473 1 98.56 92 ILE B N 1
ATOM 1788 C CA . ILE B 1 92 ? -6.297 5.129 -5.301 1 98.56 92 ILE B CA 1
ATOM 1789 C C . ILE B 1 92 ? -7.031 3.84 -5.664 1 98.56 92 ILE B C 1
ATOM 1791 O O . ILE B 1 92 ? -7.816 3.811 -6.613 1 98.56 92 ILE B O 1
ATOM 1795 N N . HIS B 1 93 ? -6.797 2.791 -4.934 1 98.75 93 HIS B N 1
ATOM 1796 C CA . HIS B 1 93 ? -7.527 1.533 -5.047 1 98.75 93 HIS B CA 1
ATOM 1797 C C . HIS B 1 93 ? -8.125 1.119 -3.705 1 98.75 93 HIS B C 1
ATOM 1799 O O . HIS B 1 93 ? -7.391 0.883 -2.742 1 98.75 93 HIS B O 1
ATOM 1805 N N . ILE B 1 94 ? -9.438 1.023 -3.68 1 98.69 94 ILE B N 1
ATOM 1806 C CA . ILE B 1 94 ? -10.141 0.727 -2.438 1 98.69 94 ILE B CA 1
ATOM 1807 C C . ILE B 1 94 ? -10.711 -0.689 -2.494 1 98.69 94 ILE B C 1
ATOM 1809 O O . ILE B 1 94 ? -11.25 -1.107 -3.521 1 98.69 94 ILE B O 1
ATOM 1813 N N . ASN B 1 95 ? -10.547 -1.421 -1.461 1 98.81 95 ASN B N 1
ATOM 1814 C CA . ASN B 1 95 ? -11.211 -2.697 -1.214 1 98.81 95 ASN B CA 1
ATOM 1815 C C . ASN B 1 95 ? -11.789 -2.766 0.198 1 98.81 95 ASN B C 1
ATOM 1817 O O . ASN B 1 95 ? -11.047 -2.969 1.164 1 98.81 95 ASN B O 1
ATOM 1821 N N . GLY B 1 96 ? -13.141 -2.549 0.215 1 98.25 96 GLY B N 1
ATOM 1822 C CA . GLY B 1 96 ? -13.75 -2.445 1.531 1 98.25 96 GLY B CA 1
ATOM 1823 C C . GLY B 1 96 ? -13.234 -1.267 2.336 1 98.25 96 GLY B C 1
ATOM 1824 O O . GLY B 1 96 ? -13.297 -0.123 1.879 1 98.25 96 GLY B O 1
ATOM 1825 N N . ASP B 1 97 ? -12.68 -1.545 3.479 1 98.75 97 ASP B N 1
ATOM 1826 C CA . ASP B 1 97 ? -12.242 -0.515 4.414 1 98.75 97 ASP B CA 1
ATOM 1827 C C . ASP B 1 97 ? -10.734 -0.289 4.316 1 98.75 97 ASP B C 1
ATOM 1829 O O . ASP B 1 97 ? -10.133 0.295 5.219 1 98.75 97 ASP B O 1
ATOM 1833 N N . ILE B 1 98 ? -10.109 -0.821 3.293 1 98.94 98 ILE B N 1
ATOM 1834 C CA . ILE B 1 98 ? -8.68 -0.65 3.088 1 98.94 98 ILE B CA 1
ATOM 1835 C C . ILE B 1 98 ? -8.43 0.04 1.748 1 98.94 98 ILE B C 1
ATOM 1837 O O . ILE B 1 98 ? -9.078 -0.276 0.749 1 98.94 98 ILE B O 1
ATOM 1841 N N . ALA B 1 99 ? -7.527 0.97 1.734 1 98.94 99 ALA B N 1
ATOM 1842 C CA . ALA B 1 99 ? -7.156 1.655 0.5 1 98.94 99 ALA B CA 1
ATOM 1843 C C . ALA B 1 99 ? -5.645 1.619 0.289 1 98.94 99 ALA B C 1
ATOM 1845 O O . ALA B 1 99 ? -4.875 1.815 1.232 1 98.94 99 ALA B O 1
ATOM 1846 N N . MET B 1 100 ? -5.207 1.316 -0.876 1 98.94 100 MET B N 1
ATOM 1847 C CA . MET B 1 100 ? -3.838 1.433 -1.371 1 98.94 100 MET B CA 1
ATOM 1848 C C . MET B 1 100 ? -3.672 2.688 -2.225 1 98.94 100 MET B C 1
ATOM 1850 O O . MET B 1 100 ? -4.379 2.865 -3.217 1 98.94 100 MET B O 1
ATOM 1854 N N . ILE B 1 101 ? -2.74 3.529 -1.83 1 98.81 101 ILE B N 1
ATOM 1855 C CA . ILE B 1 101 ? -2.584 4.805 -2.518 1 98.81 101 ILE B CA 1
ATOM 1856 C C . ILE B 1 101 ? -1.121 5.004 -2.908 1 98.81 101 ILE B C 1
ATOM 1858 O O . ILE B 1 101 ? -0.217 4.723 -2.119 1 98.81 101 ILE B O 1
ATOM 1862 N N . ARG B 1 102 ? -0.874 5.387 -4.098 1 98.69 102 ARG B N 1
ATOM 1863 C CA . ARG B 1 102 ? 0.374 5.984 -4.559 1 98.69 102 ARG B CA 1
ATOM 1864 C C . ARG B 1 102 ? 0.169 7.445 -4.949 1 98.69 102 ARG B C 1
ATOM 1866 O O . ARG B 1 102 ? -0.763 7.773 -5.688 1 98.69 102 ARG B O 1
ATOM 1873 N N . SER B 1 103 ? 0.945 8.328 -4.434 1 98.62 103 SER B N 1
ATOM 1874 C CA . SER B 1 103 ? 0.739 9.742 -4.73 1 98.62 103 SER B CA 1
ATOM 1875 C C . SER B 1 103 ? 2.066 10.461 -4.926 1 98.62 103 SER B C 1
ATOM 1877 O O . SER B 1 103 ? 3.012 10.25 -4.16 1 98.62 103 SER B O 1
ATOM 1879 N N . ASP B 1 104 ? 2.166 11.258 -5.949 1 98.38 104 ASP B N 1
ATOM 1880 C CA . ASP B 1 104 ? 3.275 12.188 -6.121 1 98.38 104 ASP B CA 1
ATOM 1881 C C . ASP B 1 104 ? 2.99 13.516 -5.422 1 98.38 104 ASP B C 1
ATOM 1883 O O . ASP B 1 104 ? 1.936 14.117 -5.625 1 98.38 104 ASP B O 1
ATOM 1887 N N . TRP B 1 105 ? 3.879 13.914 -4.582 1 97.69 105 TRP B N 1
ATOM 1888 C CA . TRP B 1 105 ? 3.693 15.148 -3.822 1 97.69 105 TRP B CA 1
ATOM 1889 C C . TRP B 1 105 ? 4.887 16.078 -4.004 1 97.69 105 TRP B C 1
ATOM 1891 O O . TRP B 1 105 ? 5.957 15.648 -4.438 1 97.69 105 TRP B O 1
ATOM 1901 N N . GLU B 1 106 ? 4.582 17.359 -3.734 1 97.12 106 GLU B N 1
ATOM 1902 C CA . GLU B 1 106 ? 5.629 18.375 -3.83 1 97.12 106 GLU B CA 1
ATOM 1903 C C . GLU B 1 106 ? 5.395 19.5 -2.832 1 97.12 106 GLU B C 1
ATOM 1905 O O . GLU B 1 106 ? 4.266 19.953 -2.652 1 97.12 106 GLU B O 1
ATOM 1910 N N . ILE B 1 107 ? 6.395 19.875 -2.17 1 95.25 107 ILE B N 1
ATOM 1911 C CA . ILE B 1 107 ? 6.52 21.203 -1.56 1 95.25 107 ILE B CA 1
ATOM 1912 C C . ILE B 1 107 ? 7.359 22.109 -2.459 1 95.25 107 ILE B C 1
ATOM 1914 O O . ILE B 1 107 ? 8.578 21.953 -2.531 1 95.25 107 ILE B O 1
ATOM 1918 N N . PRO B 1 108 ? 6.66 22.922 -3.064 1 94.25 108 PRO B N 1
ATOM 1919 C CA . PRO B 1 108 ? 7.328 23.688 -4.125 1 94.25 108 PRO B CA 1
ATOM 1920 C C . PRO B 1 108 ? 8.625 24.344 -3.654 1 94.25 108 PRO B C 1
ATOM 1922 O O . PRO B 1 108 ? 8.648 25 -2.609 1 94.25 108 PRO B O 1
ATOM 1925 N N . ASN B 1 109 ? 9.68 24.141 -4.445 1 91.75 109 ASN B N 1
ATOM 1926 C CA . ASN B 1 109 ? 11 24.734 -4.266 1 91.75 109 ASN B CA 1
ATOM 1927 C C . ASN B 1 109 ? 11.703 24.172 -3.033 1 91.75 109 ASN B C 1
ATOM 1929 O O . ASN B 1 109 ? 12.68 24.75 -2.553 1 91.75 109 ASN B O 1
ATOM 1933 N N . VAL B 1 110 ? 11.203 23.188 -2.492 1 92.88 110 VAL B N 1
ATOM 1934 C CA . VAL B 1 110 ? 11.828 22.578 -1.315 1 92.88 110 VAL B CA 1
ATOM 1935 C C . VAL B 1 110 ? 12.148 21.109 -1.595 1 92.88 110 VAL B C 1
ATOM 1937 O O . VAL B 1 110 ? 13.32 20.734 -1.651 1 92.88 110 VAL B O 1
ATOM 1940 N N . THR B 1 111 ? 11.164 20.297 -1.794 1 93.62 111 THR B N 1
ATOM 1941 C CA . THR B 1 111 ? 11.352 18.875 -1.999 1 93.62 111 THR B CA 1
ATOM 1942 C C . THR B 1 111 ? 10.109 18.25 -2.631 1 93.62 111 THR B C 1
ATOM 1944 O O . THR B 1 111 ? 9.078 18.906 -2.758 1 93.62 111 THR B O 1
ATOM 1947 N N . LYS B 1 112 ? 10.18 17.094 -3.197 1 96.44 112 LYS B N 1
ATOM 1948 C CA . LYS B 1 112 ? 9.102 16.281 -3.758 1 96.44 112 LYS B CA 1
ATOM 1949 C C . LYS B 1 112 ? 9.336 14.797 -3.518 1 96.44 112 LYS B C 1
ATOM 1951 O O . LYS B 1 112 ? 10.43 14.398 -3.111 1 96.44 112 LYS B O 1
ATOM 1956 N N . GLY B 1 113 ? 8.312 13.969 -3.711 1 96.81 113 GLY B N 1
ATOM 1957 C CA . GLY B 1 113 ? 8.453 12.531 -3.535 1 96.81 113 GLY B CA 1
ATOM 1958 C C . GLY B 1 113 ? 7.246 11.75 -4.035 1 96.81 113 GLY B C 1
ATOM 1959 O O . GLY B 1 113 ? 6.258 12.344 -4.477 1 96.81 113 GLY B O 1
ATOM 1960 N N . THR B 1 114 ? 7.359 10.484 -4.117 1 98.19 114 THR B N 1
ATOM 1961 C CA . THR B 1 114 ? 6.266 9.555 -4.363 1 98.19 114 THR B CA 1
ATOM 1962 C C . THR B 1 114 ? 5.938 8.758 -3.104 1 98.19 114 THR B C 1
ATOM 1964 O O . THR B 1 114 ? 6.781 8.023 -2.592 1 98.19 114 THR B O 1
ATOM 1967 N N . ALA B 1 115 ? 4.75 8.977 -2.625 1 98.5 115 ALA B N 1
ATOM 1968 C CA . ALA B 1 115 ? 4.316 8.312 -1.398 1 98.5 115 ALA B CA 1
ATOM 1969 C C . ALA B 1 115 ? 3.611 6.996 -1.706 1 98.5 115 ALA B C 1
ATOM 1971 O O . ALA B 1 115 ? 2.936 6.871 -2.73 1 98.5 115 ALA B O 1
ATOM 1972 N N . LEU B 1 116 ? 3.834 6.023 -0.889 1 98.81 116 LEU B N 1
ATOM 1973 C CA . LEU B 1 116 ? 2.979 4.848 -0.759 1 98.81 116 LEU B CA 1
ATOM 1974 C C . LEU B 1 116 ? 2.203 4.883 0.553 1 98.81 116 LEU B C 1
ATOM 1976 O O . LEU B 1 116 ? 2.785 5.105 1.617 1 98.81 116 LEU B O 1
ATOM 1980 N N . GLU B 1 117 ? 0.882 4.691 0.432 1 98.94 117 GLU B N 1
ATOM 1981 C CA . GLU B 1 117 ? 0.03 4.852 1.606 1 98.94 117 GLU B CA 1
ATOM 1982 C C . GLU B 1 117 ? -0.989 3.719 1.704 1 98.94 117 GLU B C 1
ATOM 1984 O O . GLU B 1 117 ? -1.557 3.297 0.694 1 98.94 117 GLU B O 1
ATOM 1989 N N . THR B 1 118 ? -1.141 3.188 2.885 1 99 118 THR B N 1
ATOM 1990 C CA . THR B 1 118 ? -2.289 2.354 3.221 1 99 118 THR B CA 1
ATOM 1991 C C . THR B 1 118 ? -3.209 3.072 4.207 1 99 118 THR B C 1
ATOM 1993 O O . THR B 1 118 ? -2.76 3.537 5.254 1 99 118 THR B O 1
ATOM 1996 N N . MET B 1 119 ? -4.457 3.227 3.812 1 99 119 MET B N 1
ATOM 1997 C CA . MET B 1 119 ? -5.473 3.836 4.664 1 99 119 MET B CA 1
ATOM 1998 C C . MET B 1 119 ? -6.535 2.814 5.062 1 99 119 MET B C 1
ATOM 2000 O O . MET B 1 119 ? -6.73 1.814 4.371 1 99 119 MET B O 1
ATOM 2004 N N . ILE B 1 120 ? -7.18 3.084 6.176 1 98.94 120 ILE B N 1
ATOM 2005 C CA . ILE B 1 120 ? -8.297 2.25 6.617 1 98.94 120 ILE B CA 1
ATOM 2006 C C . ILE B 1 120 ? -9.5 3.129 6.945 1 98.94 120 ILE B C 1
ATOM 2008 O O . ILE B 1 120 ? -9.344 4.27 7.387 1 98.94 120 ILE B O 1
ATOM 2012 N N . TYR B 1 121 ? -10.648 2.707 6.656 1 98.88 121 TYR B N 1
ATOM 2013 C CA . TYR B 1 121 ? -11.891 3.316 7.117 1 98.88 121 TYR B CA 1
ATOM 2014 C C . TYR B 1 121 ? -12.312 2.74 8.469 1 98.88 121 TYR B C 1
ATOM 2016 O O . TYR B 1 121 ? -12.633 1.554 8.57 1 98.88 121 TYR B O 1
ATOM 2024 N N . VAL B 1 122 ? -12.211 3.506 9.445 1 98.56 122 VAL B N 1
ATOM 2025 C CA . VAL B 1 122 ? -12.516 3.066 10.797 1 98.56 122 VAL B CA 1
ATOM 2026 C C . VAL B 1 122 ? -13.133 4.219 11.594 1 98.56 122 VAL B C 1
ATOM 2028 O O . VAL B 1 122 ? -12.805 5.387 11.352 1 98.56 122 VAL B O 1
ATOM 2031 N N . ASP B 1 123 ? -14.031 3.98 12.414 1 96.31 123 ASP B N 1
ATOM 2032 C CA . ASP B 1 123 ? -14.672 4.949 13.297 1 96.31 123 ASP B CA 1
ATOM 2033 C C . ASP B 1 123 ? -15.227 6.133 12.508 1 96.31 123 ASP B C 1
ATOM 2035 O O . ASP B 1 123 ? -15.07 7.285 12.914 1 96.31 123 ASP B O 1
ATOM 2039 N N . GLY B 1 124 ? -15.664 5.906 11.336 1 98.12 124 GLY B N 1
ATOM 2040 C CA . GLY B 1 124 ? -16.453 6.867 10.586 1 98.12 124 GLY B CA 1
ATOM 2041 C C . GLY B 1 124 ? -15.625 7.727 9.648 1 98.12 124 GLY B C 1
ATOM 2042 O O . GLY B 1 124 ? -16.109 8.734 9.133 1 98.12 124 GLY B O 1
ATOM 2043 N N . GLY B 1 125 ? -14.391 7.352 9.406 1 98.75 125 GLY B N 1
ATOM 2044 C CA . GLY B 1 125 ? -13.547 8.109 8.492 1 98.75 125 GLY B CA 1
ATOM 2045 C C . GLY B 1 125 ? -12.305 7.355 8.062 1 98.75 125 GLY B C 1
ATOM 2046 O O . GLY B 1 125 ? -11.945 6.344 8.672 1 98.75 125 GLY B O 1
ATOM 2047 N N . TRP B 1 126 ? -11.68 7.801 7.016 1 98.94 126 TRP B N 1
ATOM 2048 C CA . TRP B 1 126 ? -10.43 7.23 6.523 1 98.94 126 TRP B CA 1
ATOM 2049 C C . TRP B 1 126 ? -9.242 7.781 7.297 1 98.94 126 TRP B C 1
ATOM 2051 O O . TRP B 1 126 ? -9.188 8.977 7.594 1 98.94 126 TRP B O 1
ATOM 2061 N N . LEU B 1 127 ? -8.312 6.926 7.672 1 98.94 127 LEU B N 1
ATOM 2062 C CA . LEU B 1 127 ? -7.09 7.285 8.383 1 98.94 127 LEU B CA 1
ATOM 2063 C C . LEU B 1 127 ? -5.879 6.602 7.75 1 98.94 127 LEU B C 1
ATOM 2065 O O . LEU B 1 127 ? -5.977 5.469 7.273 1 98.94 127 LEU B O 1
ATOM 2069 N N . TYR B 1 128 ? -4.746 7.293 7.781 1 98.94 128 TYR B N 1
ATOM 2070 C CA . TYR B 1 128 ? -3.494 6.598 7.496 1 98.94 128 TYR B CA 1
ATOM 2071 C C . TYR B 1 128 ? -3.23 5.504 8.523 1 98.94 128 TYR B C 1
ATOM 2073 O O . TYR B 1 128 ? -3.357 5.73 9.727 1 98.94 128 TYR B O 1
ATOM 2081 N N . ILE B 1 129 ? -2.877 4.293 8.039 1 99 129 ILE B N 1
ATOM 2082 C CA . ILE B 1 129 ? -2.41 3.258 8.961 1 99 129 ILE B CA 1
ATOM 2083 C C . ILE B 1 129 ? -0.939 2.951 8.688 1 99 129 ILE B C 1
ATOM 2085 O O . ILE B 1 129 ? -0.188 2.613 9.602 1 99 129 ILE B O 1
ATOM 2089 N N . ILE B 1 130 ? -0.452 3.041 7.5 1 98.94 130 ILE B N 1
ATOM 2090 C CA . ILE B 1 130 ? 0.946 3.057 7.082 1 98.94 130 ILE B CA 1
ATOM 2091 C C . ILE B 1 130 ? 1.172 4.188 6.078 1 98.94 130 ILE B C 1
ATOM 2093 O O . ILE B 1 130 ? 0.51 4.242 5.039 1 98.94 130 ILE B O 1
ATOM 2097 N N . ASP B 1 131 ? 1.992 5.117 6.363 1 98.94 131 ASP B N 1
ATOM 2098 C CA . ASP B 1 131 ? 2.369 6.211 5.469 1 98.94 131 ASP B CA 1
ATOM 2099 C C . ASP B 1 131 ? 3.865 6.18 5.164 1 98.94 131 ASP B C 1
ATOM 2101 O O . ASP B 1 131 ? 4.691 6.176 6.082 1 98.94 131 ASP B O 1
ATOM 2105 N N . ASN B 1 132 ? 4.273 6.004 3.941 1 98.75 132 ASN B N 1
ATOM 2106 C CA . ASN B 1 132 ? 5.637 6.059 3.432 1 98.75 132 ASN B CA 1
ATOM 2107 C C . ASN B 1 132 ? 5.824 7.215 2.455 1 98.75 132 ASN B C 1
ATOM 2109 O O . ASN B 1 132 ? 5.672 7.039 1.244 1 98.75 132 ASN B O 1
ATOM 2113 N N . PRO B 1 133 ? 6.141 8.414 2.949 1 97.62 133 PRO B N 1
ATOM 2114 C CA . PRO B 1 133 ? 6.098 9.625 2.133 1 97.62 133 PRO B CA 1
ATOM 2115 C C . PRO B 1 133 ? 7.043 9.57 0.937 1 97.62 133 PRO B C 1
ATOM 2117 O O . PRO B 1 133 ? 6.852 10.297 -0.043 1 97.62 133 PRO B O 1
ATOM 2120 N N . ASN B 1 134 ? 8.023 8.641 0.97 1 96.75 134 ASN B N 1
ATOM 2121 C CA . ASN B 1 134 ? 9 8.648 -0.113 1 96.75 134 ASN B CA 1
ATOM 2122 C C . ASN B 1 134 ? 9.062 7.293 -0.813 1 96.75 134 ASN B C 1
ATOM 2124 O O . ASN B 1 134 ? 9.961 7.051 -1.624 1 96.75 134 ASN B O 1
ATOM 2128 N N . GLY B 1 135 ? 8.219 6.434 -0.451 1 96.75 135 GLY B N 1
ATOM 2129 C CA . GLY B 1 135 ? 8.047 5.172 -1.155 1 96.75 135 GLY B CA 1
ATOM 2130 C C . GLY B 1 135 ? 9.266 4.266 -1.071 1 96.75 135 GLY B C 1
ATOM 2131 O O . GLY B 1 135 ? 9.578 3.559 -2.027 1 96.75 135 GLY B O 1
ATOM 2132 N N . PHE B 1 136 ? 9.945 4.359 0.059 1 88.31 136 PHE B N 1
ATOM 2133 C CA . PHE B 1 136 ? 11.086 3.479 0.276 1 88.31 136 PHE B CA 1
ATOM 2134 C C . PHE B 1 136 ? 10.664 2.016 0.221 1 88.31 136 PHE B C 1
ATOM 2136 O O . PHE B 1 136 ? 9.516 1.685 0.524 1 88.31 136 PHE B O 1
#

Organism: NCBI:txid190893

Foldseek 3Di:
DPPPPPPPPPPPPPPPVPPPADFAADVVSLVVQCQVCLQVVPLVNNLVQADQQAWEQLDPVRDIQGGSVSVSVSSNVVNPDRWGKDWPDKDWDDDAFKIWMWTWMDTPPPDIAIKTFIWGDDPHHIHTRYIYRHHD/DDPPPPPPPPPPPPPPVPPPADFAADVVSLVVQCQVCLQVVPLVNNLVQADQQAWEQLDPVRDIQGGSVSVSVSSNVVNPDRWGKDWDDKDWDDDAFKIWMWTWMDTPPPDIAIKTFIWGDDPHHIHTRYIYRHHD

Solvent-accessible surface area (backbone atoms only — not comparable to full-atom values): 15217 Å² total; per-residue (Å²): 134,85,80,77,80,78,79,76,76,77,76,74,75,72,71,71,69,76,74,85,75,83,61,24,86,37,70,68,47,36,51,52,49,43,34,52,23,49,46,68,66,33,53,69,61,46,30,69,43,36,36,72,77,14,36,34,49,72,46,83,87,62,46,66,27,57,20,44,70,41,37,37,56,58,51,53,74,73,51,69,74,97,42,54,59,43,77,78,46,75,35,78,47,75,52,89,52,38,31,48,34,40,34,34,38,31,30,84,98,75,52,68,38,42,23,36,34,35,33,35,54,54,98,77,19,40,20,36,40,36,38,23,62,61,48,95,135,86,81,75,79,78,78,75,76,77,75,73,74,72,72,72,68,75,74,83,73,83,60,23,86,36,71,67,48,36,51,53,49,43,32,53,24,49,46,66,65,33,52,68,61,45,30,70,43,36,36,71,77,14,35,33,48,71,47,84,87,63,47,65,27,59,21,43,70,42,37,36,56,58,51,52,72,73,50,69,72,97,41,53,57,44,78,77,45,73,35,80,48,74,53,90,51,37,30,47,32,41,33,34,37,31,28,83,98,74,52,68,38,42,24,35,36,34,33,33,56,53,98,77,18,38,21,35,40,38,38,22,60,61,48,95

pLDDT: mean 90.57, std 15.52, range [45.66, 99.0]

Nearest PDB structures (foldseek):
  3t8u-assembly1_A  TM=6.693E-01  e=9.531E-07  Comamonas testosteroni
  6p44-assembly1_B  TM=7.202E-01  e=4.897E-06  Mycolicibacterium hassiacum DSM 44199
  6p3l-assembly1_B  TM=7.380E-01  e=5.873E-06  Mycolicibacterium hassiacum DSM 44199
  6p44-assembly1_A  TM=7.135E-01  e=5.528E-06  Mycolicibacterium hassiacum DSM 44199
  4rzm-assembly1_A  TM=7.194E-01  e=1.550E-04  Streptomyces lasalocidi

Radius of gyration: 26.1 Å; Cα contacts (8 Å, |Δi|>4): 504; chains: 2; bounding box: 46×114×80 Å